Protein AF-A0A7C4V1Q9-F1 (afdb_monomer_lite)

Foldseek 3Di:
DDDDPDDDDDDPPPVVVVVVVVVVVVVVVVVVVVVVVLVVLLVQLQVVVVVCVVQVEEADPPDDPPDPDPPDGQKYKFKFFFQDKDQDPPQQKIWTWGQGPNRAIDIEMEGHDDDPDDGRFTKIFTWGFPCVPDDDDDDPPPDDDGHTYTPGMHTPVSNVSNVVVVVVVVVVVCVVDDDDDDDDDDDDDDDDDDPDPDDDDDVVVQLVVQLVLLCVLPVPDDPVLSSLLSCLLVVLCSNLVHPSLLLSLQLCLQPSQDLQDADPQGQGGRNRHHPVLCVVQVNPDCSPSNSVSNSNSVLLSVQLVVQPVDDPLQSLLRSLLCSVVNNVQCVVVVGRHPDPRSVVRSVSSVVSSVVSVVD

Secondary structure (DSSP, 8-state):
-----S--SS-SSHHHHHHHHHHHHHHHHHHHHHHHHHHHHHHHHHHHHHHHHHTT-EE--SS-----STT--SSEEEEEEEEEEEEETTTTEEEEEEEETTS-EEEEEEESSPP---TT-EEEEEEEEGGGGS-PPPPTT------EEEEEEEEHHHHHHHHHHHHHHHHHHHTTS---------------------S---HHHHHHHHHHHHHHH-TTS-HHHHHHHHHHHHHHHHHHT--HHHHHHHHHHHTTT-TT-B-TT--BTTTTB-HHHHHHTT-S-TTSHHHHHHHHHHHHHHHHHHTTTS-HHHHHHHHHHHHHH-HHHHHHHTSS-S-HHHHHHHHHHHHHHHHHHT-

pLDDT: mean 71.71, std 22.51, range [22.8, 98.75]

Structure (mmCIF, N/CA/C/O backbone):
data_AF-A0A7C4V1Q9-F1
#
_entry.id   AF-A0A7C4V1Q9-F1
#
loop_
_atom_site.group_PDB
_atom_site.id
_atom_site.type_symbol
_atom_site.label_atom_id
_atom_site.label_alt_id
_atom_site.label_comp_id
_atom_site.label_asym_id
_atom_site.label_entity_id
_atom_site.label_seq_id
_atom_site.pdbx_PDB_ins_code
_atom_site.Cartn_x
_atom_site.Cartn_y
_atom_site.Cartn_z
_atom_site.occupancy
_atom_site.B_iso_or_equiv
_atom_site.auth_seq_id
_atom_site.auth_comp_id
_atom_site.auth_asym_id
_atom_site.auth_atom_id
_atom_site.pdbx_PDB_model_num
ATOM 1 N N . MET A 1 1 ? 79.535 -48.078 -38.520 1.00 38.16 1 MET A N 1
ATOM 2 C CA . MET A 1 1 ? 80.470 -47.201 -39.238 1.00 38.16 1 MET A CA 1
ATOM 3 C C . MET A 1 1 ? 79.638 -46.063 -39.825 1.00 38.16 1 MET A C 1
ATOM 5 O O . MET A 1 1 ? 79.129 -46.204 -40.927 1.00 38.16 1 MET A O 1
ATOM 9 N N . GLU A 1 2 ? 79.133 -45.150 -38.991 1.00 35.94 2 GLU A N 1
ATOM 10 C CA . GLU A 1 2 ? 79.867 -44.047 -38.309 1.00 35.94 2 GLU A CA 1
ATOM 11 C C . GLU A 1 2 ? 80.064 -42.862 -39.275 1.00 35.94 2 GLU A C 1
ATOM 13 O O . GLU A 1 2 ? 80.493 -43.084 -40.401 1.00 35.94 2 GLU A O 1
ATOM 18 N N . ASP A 1 3 ? 79.762 -41.599 -38.947 1.00 44.59 3 ASP A N 1
ATOM 19 C CA . ASP A 1 3 ? 79.043 -41.022 -37.787 1.00 44.59 3 ASP A CA 1
ATOM 20 C C . ASP A 1 3 ? 78.265 -39.763 -38.265 1.00 44.59 3 ASP A C 1
ATOM 22 O O . ASP A 1 3 ? 78.658 -39.160 -39.260 1.00 44.59 3 ASP A O 1
ATOM 26 N N . PHE A 1 4 ? 77.118 -39.298 -37.747 1.00 39.47 4 PHE A N 1
ATOM 27 C CA . PHE A 1 4 ? 76.417 -39.355 -36.445 1.00 39.47 4 PHE A CA 1
ATOM 28 C C . PHE A 1 4 ? 76.750 -38.221 -35.440 1.00 39.47 4 PHE A C 1
ATOM 30 O O . PHE A 1 4 ? 75.844 -37.787 -34.727 1.00 39.47 4 PHE A O 1
ATOM 37 N N . TRP A 1 5 ? 77.936 -37.594 -35.489 1.00 40.72 5 TRP A N 1
ATOM 38 C CA . TRP A 1 5 ? 78.249 -36.360 -34.732 1.00 40.72 5 TRP A CA 1
ATOM 39 C C . TRP A 1 5 ? 78.574 -35.171 -35.647 1.00 40.72 5 TRP A C 1
ATOM 41 O O . TRP A 1 5 ? 79.723 -34.962 -36.025 1.00 40.72 5 TRP A O 1
ATOM 51 N N . GLY A 1 6 ? 77.568 -34.350 -35.983 1.00 43.81 6 GLY A N 1
ATOM 52 C CA . GLY A 1 6 ? 77.827 -33.190 -36.848 1.00 43.81 6 GLY A CA 1
ATOM 53 C C . GLY A 1 6 ? 76.670 -32.265 -37.227 1.00 43.81 6 GLY A C 1
ATOM 54 O O . GLY A 1 6 ? 76.754 -31.692 -38.301 1.00 43.81 6 GLY A O 1
ATOM 55 N N . MET A 1 7 ? 75.608 -32.107 -36.417 1.00 33.09 7 MET A N 1
ATOM 56 C CA . MET A 1 7 ? 74.651 -30.975 -36.533 1.00 33.09 7 MET A CA 1
ATOM 57 C C . MET A 1 7 ? 73.701 -30.877 -35.317 1.00 33.09 7 MET A C 1
ATOM 59 O O . MET A 1 7 ? 72.476 -30.927 -35.422 1.00 33.09 7 MET A O 1
ATOM 63 N N . MET A 1 8 ? 74.276 -30.722 -34.121 1.00 40.84 8 MET A N 1
ATOM 64 C CA . MET A 1 8 ? 73.553 -30.185 -32.959 1.00 40.84 8 MET A CA 1
ATOM 65 C C . MET A 1 8 ? 73.876 -28.693 -32.839 1.00 40.84 8 MET A C 1
ATOM 67 O O . MET A 1 8 ? 75.022 -28.311 -33.041 1.00 40.84 8 MET A O 1
ATOM 71 N N . PHE A 1 9 ? 72.868 -27.888 -32.480 1.00 48.84 9 PHE A N 1
ATOM 72 C CA . PHE A 1 9 ? 72.870 -26.411 -32.466 1.00 48.84 9 PHE A CA 1
ATOM 73 C C . PHE A 1 9 ? 72.820 -25.719 -33.841 1.00 48.84 9 PHE A C 1
ATOM 75 O O . PHE A 1 9 ? 73.812 -25.179 -34.297 1.00 48.84 9 PHE A O 1
ATOM 82 N N . GLU A 1 10 ? 71.623 -25.670 -34.448 1.00 47.41 10 GLU A N 1
ATOM 83 C CA . GLU A 1 10 ? 70.948 -24.418 -34.874 1.00 47.41 10 GLU A CA 1
ATOM 84 C C . GLU A 1 10 ? 69.644 -24.714 -35.648 1.00 47.41 10 GLU A C 1
ATOM 86 O O . GLU A 1 10 ? 69.651 -24.809 -36.869 1.00 47.41 10 GLU A O 1
ATOM 91 N N . ASN A 1 11 ? 68.511 -24.879 -34.935 1.00 42.78 11 ASN A N 1
ATOM 92 C CA . ASN A 1 11 ? 67.153 -24.455 -35.368 1.00 42.78 11 ASN A CA 1
ATOM 93 C C . ASN A 1 11 ? 66.024 -24.852 -34.381 1.00 42.78 11 ASN A C 1
ATOM 95 O O . ASN A 1 11 ? 65.015 -25.450 -34.748 1.00 42.78 11 ASN A O 1
ATOM 99 N N . LYS A 1 12 ? 66.139 -24.468 -33.100 1.00 42.00 12 LYS A N 1
ATOM 100 C CA . LYS A 1 12 ? 64.982 -24.456 -32.168 1.00 42.00 12 LYS A CA 1
ATOM 101 C C . LYS A 1 12 ? 64.351 -23.067 -31.977 1.00 42.00 12 LYS A C 1
ATOM 103 O O . LYS A 1 12 ? 63.397 -22.934 -31.219 1.00 42.00 12 LYS A O 1
ATOM 108 N N . ALA A 1 13 ? 64.826 -22.049 -32.699 1.00 44.38 13 ALA A N 1
ATOM 109 C CA . ALA A 1 13 ? 64.314 -20.679 -32.605 1.00 44.38 13 ALA A CA 1
ATOM 110 C C . ALA A 1 13 ? 63.055 -20.421 -33.463 1.00 44.38 13 ALA A C 1
ATOM 112 O O . ALA A 1 13 ? 62.183 -19.651 -33.063 1.00 44.38 13 ALA A O 1
ATOM 113 N N . PHE A 1 14 ? 62.915 -21.072 -34.626 1.00 40.72 14 PHE A N 1
ATOM 114 C CA . PHE A 1 14 ? 61.920 -20.652 -35.626 1.00 40.72 14 PHE A CA 1
ATOM 115 C C . PHE A 1 14 ? 60.476 -21.136 -35.391 1.00 40.72 14 PHE A C 1
ATOM 117 O O . PHE A 1 14 ? 59.537 -20.485 -35.848 1.00 40.72 14 PHE A O 1
ATOM 124 N N . CYS A 1 15 ? 60.257 -22.219 -34.633 1.00 41.22 15 CYS A N 1
ATOM 125 C CA . CYS A 1 15 ? 58.895 -22.675 -34.299 1.00 41.22 15 CYS A CA 1
ATOM 126 C C . CYS A 1 15 ? 58.228 -21.890 -33.155 1.00 41.22 15 CYS A C 1
ATOM 128 O O . CYS A 1 15 ? 57.004 -21.900 -33.054 1.00 41.22 15 CYS A O 1
ATOM 130 N N . PHE A 1 16 ? 58.985 -21.175 -32.315 1.00 37.38 16 PHE A N 1
ATOM 131 C CA . PHE A 1 16 ? 58.410 -20.457 -31.165 1.00 37.38 16 PHE A CA 1
ATOM 132 C C . PHE A 1 16 ? 57.823 -19.080 -31.529 1.00 37.38 16 PHE A C 1
ATOM 134 O O . PHE A 1 16 ? 56.944 -18.567 -30.837 1.00 37.38 16 PHE A O 1
ATOM 141 N N . ILE A 1 17 ? 58.267 -18.480 -32.639 1.00 42.22 17 ILE A N 1
ATOM 142 C CA . ILE A 1 17 ? 57.933 -17.089 -32.993 1.00 42.22 17 ILE A CA 1
ATOM 143 C C . ILE A 1 17 ? 56.532 -16.962 -33.626 1.00 42.22 17 ILE A C 1
ATOM 145 O O . ILE A 1 17 ? 55.830 -15.988 -33.356 1.00 42.22 17 ILE A O 1
ATOM 149 N N . ARG A 1 18 ? 56.059 -17.953 -34.404 1.00 40.47 18 ARG A N 1
ATOM 150 C CA . ARG A 1 18 ? 54.712 -17.892 -35.023 1.00 40.47 18 ARG A CA 1
ATOM 151 C C . ARG A 1 18 ? 53.567 -18.184 -34.045 1.00 40.47 18 ARG A C 1
ATOM 153 O O . ARG A 1 18 ? 52.484 -17.637 -34.231 1.00 40.47 18 ARG A O 1
ATOM 160 N N . ALA A 1 19 ? 53.805 -18.968 -32.989 1.00 43.06 19 ALA A N 1
ATOM 161 C CA . ALA A 1 19 ? 52.810 -19.206 -31.938 1.00 43.06 19 ALA A CA 1
ATOM 162 C C . ALA A 1 19 ? 52.557 -17.946 -31.088 1.00 43.06 19 ALA A C 1
ATOM 164 O O . ALA A 1 19 ? 51.414 -17.620 -30.769 1.00 43.06 19 ALA A O 1
ATOM 165 N N . ASN A 1 20 ? 53.618 -17.192 -30.780 1.00 40.44 20 ASN A N 1
ATOM 166 C CA . ASN A 1 20 ? 53.524 -16.023 -29.905 1.00 40.44 20 ASN A CA 1
ATOM 167 C C . ASN A 1 20 ? 52.812 -14.826 -30.561 1.00 40.44 20 ASN A C 1
ATOM 169 O O . ASN A 1 20 ? 52.194 -14.034 -29.858 1.00 40.44 20 ASN A O 1
ATOM 173 N N . PHE A 1 21 ? 52.845 -14.706 -31.894 1.00 43.28 21 PHE A N 1
ATOM 174 C CA . PHE A 1 21 ? 52.190 -13.604 -32.613 1.00 43.28 21 PHE A CA 1
ATOM 175 C C . PHE A 1 21 ? 50.659 -13.733 -32.655 1.00 43.28 21 PHE A C 1
ATOM 177 O O . PHE A 1 21 ? 49.948 -12.735 -32.566 1.00 43.28 21 PHE A O 1
ATOM 184 N N . TRP A 1 22 ? 50.135 -14.962 -32.734 1.00 45.25 22 TRP A N 1
ATOM 185 C CA . TRP A 1 22 ? 48.695 -15.203 -32.595 1.00 45.25 22 TRP A CA 1
ATOM 186 C C . TRP A 1 22 ? 48.236 -15.018 -31.147 1.00 45.25 22 TRP A C 1
ATOM 188 O O . TRP A 1 22 ? 47.178 -14.438 -30.921 1.00 45.25 22 TRP A O 1
ATOM 198 N N . PHE A 1 23 ? 49.044 -15.429 -30.164 1.00 45.31 23 PHE A N 1
ATOM 199 C CA . PHE A 1 23 ? 48.688 -15.271 -28.752 1.00 45.31 23 PHE A CA 1
ATOM 200 C C . PHE A 1 23 ? 48.672 -13.799 -28.305 1.00 45.31 23 PHE A C 1
ATOM 202 O O . PHE A 1 23 ? 47.743 -13.386 -27.611 1.00 45.31 23 PHE A O 1
ATOM 209 N N . THR A 1 24 ? 49.633 -12.975 -28.742 1.00 46.44 24 THR A N 1
ATOM 210 C CA . THR A 1 24 ? 49.629 -11.532 -28.436 1.00 46.44 24 THR A CA 1
ATOM 211 C C . THR A 1 24 ? 48.538 -10.775 -29.187 1.00 46.44 24 THR A C 1
ATOM 213 O O . THR A 1 24 ? 47.893 -9.924 -28.578 1.00 46.44 24 THR A O 1
ATOM 216 N N . ALA A 1 25 ? 48.255 -11.104 -30.453 1.00 44.34 25 ALA A N 1
ATOM 217 C CA . ALA A 1 25 ? 47.139 -10.507 -31.190 1.00 44.34 25 ALA A CA 1
ATOM 218 C C . ALA A 1 25 ? 45.775 -10.849 -30.559 1.00 44.34 25 ALA A C 1
ATOM 220 O O . ALA A 1 25 ? 44.935 -9.964 -30.398 1.00 44.34 25 ALA A O 1
ATOM 221 N N . PHE A 1 26 ? 45.571 -12.100 -30.129 1.00 45.38 26 PHE A N 1
ATOM 222 C CA . PHE A 1 26 ? 44.336 -12.515 -29.457 1.00 45.38 26 PHE A CA 1
ATOM 223 C C . PHE A 1 26 ? 44.177 -11.832 -28.090 1.00 45.38 26 PHE A C 1
ATOM 225 O O . PHE A 1 26 ? 43.085 -11.372 -27.760 1.00 45.38 26 PHE A O 1
ATOM 232 N N . LEU A 1 27 ? 45.267 -11.671 -27.326 1.00 42.69 27 LEU A N 1
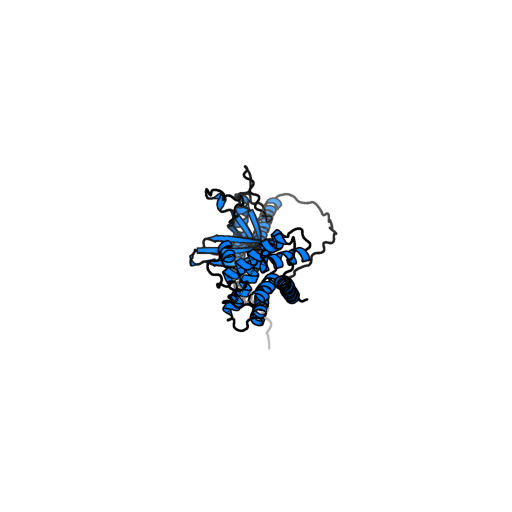ATOM 233 C CA . LEU A 1 27 ? 45.246 -10.927 -26.063 1.00 42.69 27 LEU A CA 1
ATOM 234 C C . LEU A 1 27 ? 44.977 -9.426 -26.272 1.00 42.69 27 LEU A C 1
ATOM 236 O O . LEU A 1 27 ? 44.265 -8.824 -25.472 1.00 42.69 27 LEU A O 1
ATOM 240 N N . LEU A 1 28 ? 45.498 -8.823 -27.349 1.00 38.75 28 LEU A N 1
ATOM 241 C CA . LEU A 1 28 ? 45.257 -7.413 -27.673 1.00 38.75 28 LEU A CA 1
ATOM 242 C C . LEU A 1 28 ? 43.797 -7.164 -28.078 1.00 38.75 28 LEU A C 1
ATOM 244 O O . LEU A 1 28 ? 43.202 -6.188 -27.630 1.00 38.75 28 LEU A O 1
ATOM 248 N N . VAL A 1 29 ? 43.199 -8.064 -28.867 1.00 45.16 29 VAL A N 1
ATOM 249 C CA . VAL A 1 29 ? 41.770 -8.001 -29.216 1.00 45.16 29 VAL A CA 1
ATOM 250 C C . VAL A 1 29 ? 40.902 -8.200 -27.970 1.00 45.16 29 VAL A C 1
ATOM 252 O O . VAL A 1 29 ? 39.977 -7.420 -27.761 1.00 45.16 29 VAL A O 1
ATOM 255 N N . LEU A 1 30 ? 41.246 -9.138 -27.077 1.00 37.53 30 LEU A N 1
ATOM 256 C CA . LEU A 1 30 ? 40.531 -9.318 -25.807 1.00 37.53 30 LEU A CA 1
ATOM 257 C C . LEU A 1 30 ? 40.615 -8.064 -24.913 1.00 37.53 30 LEU A C 1
ATOM 259 O O . LEU A 1 30 ? 39.608 -7.627 -24.354 1.00 37.53 30 LEU A O 1
ATOM 263 N N . LEU A 1 31 ? 41.796 -7.444 -24.808 1.00 37.03 31 LEU A N 1
ATOM 264 C CA . LEU A 1 31 ? 42.010 -6.217 -24.031 1.00 37.03 31 LEU A CA 1
ATOM 265 C C . LEU A 1 31 ? 41.283 -5.001 -24.630 1.00 37.03 31 LEU A C 1
ATOM 267 O O . LEU A 1 31 ? 40.753 -4.184 -23.878 1.00 37.03 31 LEU A O 1
ATOM 271 N N . LEU A 1 32 ? 41.190 -4.898 -25.959 1.00 36.66 32 LEU A N 1
ATOM 272 C CA . LEU A 1 32 ? 40.408 -3.854 -26.630 1.00 36.66 32 LEU A CA 1
ATOM 273 C C . LEU A 1 32 ? 38.891 -4.074 -26.471 1.00 36.66 32 LEU A C 1
ATOM 275 O O . LEU A 1 32 ? 38.158 -3.104 -26.269 1.00 36.66 32 LEU A O 1
ATOM 279 N N . SER A 1 33 ? 38.417 -5.326 -26.456 1.00 35.97 33 SER A N 1
ATOM 280 C CA . SER A 1 33 ? 37.009 -5.655 -26.184 1.00 35.97 33 SER A CA 1
ATOM 281 C C . SER A 1 33 ? 36.584 -5.342 -24.742 1.00 35.97 33 SER A C 1
ATOM 283 O O . SER A 1 33 ? 35.494 -4.812 -24.534 1.00 35.97 33 SER A O 1
ATOM 285 N N . PHE A 1 34 ? 37.441 -5.587 -23.743 1.00 38.78 34 PHE A N 1
ATOM 286 C CA . PHE A 1 34 ? 37.165 -5.180 -22.355 1.00 38.78 34 PHE A CA 1
ATOM 287 C C . PHE A 1 34 ? 37.368 -3.672 -22.112 1.00 38.78 34 PHE A C 1
ATOM 289 O O . PHE A 1 34 ? 36.665 -3.082 -21.287 1.00 38.78 34 PHE A O 1
ATOM 296 N N . GLY A 1 35 ? 38.272 -3.021 -22.853 1.00 32.78 35 GLY A N 1
ATOM 297 C CA . GLY A 1 35 ? 38.510 -1.576 -22.763 1.00 32.78 35 GLY A CA 1
ATOM 298 C C . GLY A 1 35 ? 37.298 -0.722 -23.157 1.00 32.78 35 GLY A C 1
ATOM 299 O O . GLY A 1 35 ? 37.024 0.289 -22.509 1.00 32.78 35 GLY A O 1
ATOM 300 N N . GLY A 1 36 ? 36.528 -1.147 -24.167 1.00 34.56 36 GLY A N 1
ATOM 301 C CA . GLY A 1 36 ? 35.327 -0.430 -24.617 1.00 34.56 36 GLY A CA 1
ATOM 302 C C . GLY A 1 36 ? 34.228 -0.335 -23.551 1.00 34.56 36 GLY A C 1
ATOM 303 O O . GLY A 1 36 ? 33.673 0.741 -23.325 1.00 34.56 36 GLY A O 1
ATOM 304 N N . VAL A 1 37 ? 33.956 -1.437 -22.843 1.00 42.62 37 VAL A N 1
ATOM 305 C CA . VAL A 1 37 ? 32.917 -1.493 -21.795 1.00 42.62 37 VAL A CA 1
ATOM 306 C C . VAL A 1 37 ? 33.349 -0.729 -20.537 1.00 42.62 37 VAL A C 1
ATOM 308 O O . VAL A 1 37 ? 32.553 -0.010 -19.935 1.00 42.62 37 VAL A O 1
ATOM 311 N N . ALA A 1 38 ? 34.628 -0.817 -20.156 1.00 42.22 38 ALA A N 1
ATOM 312 C CA . ALA A 1 38 ? 35.158 -0.060 -19.022 1.00 42.22 38 ALA A CA 1
ATOM 313 C C . ALA A 1 38 ? 35.097 1.465 -19.252 1.00 42.22 38 ALA A C 1
ATOM 315 O O . ALA A 1 38 ? 34.760 2.214 -18.330 1.00 42.22 38 ALA A O 1
ATOM 316 N N . ASN A 1 39 ? 35.355 1.927 -20.483 1.00 51.25 39 ASN A N 1
ATOM 317 C CA . ASN A 1 39 ? 35.225 3.341 -20.847 1.00 51.25 39 ASN A CA 1
ATOM 318 C C . ASN A 1 39 ? 33.767 3.838 -20.821 1.00 51.25 39 ASN A C 1
ATOM 320 O O . ASN A 1 39 ? 33.537 4.968 -20.391 1.00 51.25 39 ASN A O 1
ATOM 324 N N . SER A 1 40 ? 32.782 3.028 -21.233 1.00 54.84 40 SER A N 1
ATOM 325 C CA . SER A 1 40 ? 31.366 3.449 -21.283 1.00 54.84 40 SER A CA 1
ATOM 326 C C . SER A 1 40 ? 30.677 3.512 -19.910 1.00 54.84 40 SER A C 1
ATOM 328 O O . SER A 1 40 ? 29.759 4.307 -19.700 1.00 54.84 40 SER A O 1
ATOM 330 N N . ALA A 1 41 ? 31.133 2.710 -18.946 1.00 55.09 41 ALA A N 1
ATOM 331 C CA . ALA A 1 41 ? 30.695 2.804 -17.554 1.00 55.09 41 ALA A CA 1
ATOM 332 C C . ALA A 1 41 ? 31.298 4.042 -16.861 1.00 55.09 41 ALA A C 1
ATOM 334 O O . ALA A 1 41 ? 30.594 4.816 -16.206 1.00 55.09 41 ALA A O 1
ATOM 335 N N . ALA A 1 42 ? 32.600 4.280 -17.053 1.00 58.44 42 ALA A N 1
ATOM 336 C CA . ALA A 1 42 ? 33.275 5.452 -16.502 1.00 58.44 42 ALA A CA 1
ATOM 337 C C . ALA A 1 42 ? 32.749 6.774 -17.098 1.00 58.44 42 ALA A C 1
ATOM 339 O O . ALA A 1 42 ? 32.655 7.764 -16.370 1.00 58.44 42 ALA A O 1
ATOM 340 N N . SER A 1 43 ? 32.364 6.802 -18.382 1.00 73.31 43 SER A N 1
ATOM 341 C CA . SER A 1 43 ? 31.811 8.004 -19.020 1.00 73.31 43 SER A CA 1
ATOM 342 C C . SER A 1 43 ? 30.439 8.395 -18.462 1.00 73.31 43 SER A C 1
ATOM 344 O O . SER A 1 43 ? 30.251 9.565 -18.132 1.00 73.31 43 SER A O 1
ATOM 346 N N . ARG A 1 44 ? 29.518 7.440 -18.251 1.00 79.56 44 ARG A N 1
ATOM 347 C CA . ARG A 1 44 ? 28.212 7.705 -17.608 1.00 79.56 44 ARG A CA 1
ATOM 348 C C . ARG A 1 44 ? 28.366 8.226 -16.178 1.00 79.56 44 ARG A C 1
ATOM 350 O O . ARG A 1 44 ? 27.729 9.210 -15.807 1.00 79.56 44 ARG A O 1
ATOM 357 N N . GLY A 1 45 ? 29.268 7.632 -15.393 1.00 82.81 45 GLY A N 1
ATOM 358 C CA . GLY A 1 45 ? 29.596 8.125 -14.050 1.00 82.81 45 GLY A CA 1
ATOM 359 C C . GLY A 1 45 ? 30.204 9.534 -14.050 1.00 82.81 45 GLY A C 1
ATOM 360 O O . GLY A 1 45 ? 29.896 10.343 -13.174 1.00 82.81 45 GLY A O 1
ATOM 361 N N . ALA A 1 46 ? 31.037 9.859 -15.044 1.00 85.75 46 ALA A N 1
ATOM 362 C CA . ALA A 1 46 ? 31.637 11.183 -15.190 1.00 85.75 46 ALA A CA 1
ATOM 363 C C . ALA A 1 46 ? 30.617 12.249 -15.634 1.00 85.75 46 ALA A C 1
ATOM 365 O O . ALA A 1 46 ? 30.614 13.346 -15.075 1.00 85.75 46 ALA A O 1
ATOM 366 N N . GLU A 1 47 ? 29.723 11.930 -16.578 1.00 87.38 47 GLU A N 1
ATOM 367 C CA . GLU A 1 47 ? 28.627 12.819 -16.997 1.00 87.38 47 GLU A CA 1
ATOM 368 C C . GLU A 1 47 ? 27.680 13.116 -15.825 1.00 87.38 47 GLU A C 1
ATOM 370 O O . GLU A 1 47 ? 27.331 14.273 -15.578 1.00 87.38 47 GLU A O 1
ATOM 375 N N . TYR A 1 48 ? 27.330 12.087 -15.045 1.00 89.12 48 TYR A N 1
ATOM 376 C CA . TYR A 1 48 ? 26.530 12.226 -13.831 1.00 89.12 48 TYR A CA 1
ATOM 377 C C . TYR A 1 48 ? 27.156 13.225 -12.844 1.00 89.12 48 TYR A C 1
ATOM 379 O O . TYR A 1 48 ? 26.507 14.180 -12.415 1.00 89.12 48 TYR A O 1
ATOM 387 N N . LEU A 1 49 ? 28.446 13.056 -12.530 1.00 87.31 49 LEU A N 1
ATOM 388 C CA . LEU A 1 49 ? 29.180 13.957 -11.634 1.00 87.31 49 LEU A CA 1
ATOM 389 C C . LEU A 1 49 ? 29.291 15.387 -12.190 1.00 87.31 49 LEU A C 1
ATOM 391 O O . LEU A 1 49 ? 29.213 16.348 -11.420 1.00 87.31 49 LEU A O 1
ATOM 395 N N . ALA A 1 50 ? 29.438 15.544 -13.509 1.00 87.88 50 ALA A N 1
ATOM 396 C CA . ALA A 1 50 ? 29.451 16.851 -14.160 1.00 87.88 50 ALA A CA 1
ATOM 397 C C . ALA A 1 50 ? 28.103 17.577 -14.003 1.00 87.88 50 ALA A C 1
ATOM 399 O O . ALA A 1 50 ? 28.090 18.743 -13.603 1.00 87.88 50 ALA A O 1
ATOM 400 N N . LYS A 1 51 ? 26.977 16.879 -14.210 1.00 87.00 51 LYS A N 1
ATOM 401 C CA . LYS A 1 51 ? 25.628 17.426 -13.984 1.00 87.00 51 LYS A CA 1
ATOM 402 C C . LYS A 1 51 ? 25.376 17.762 -12.509 1.00 87.00 51 LYS A C 1
ATOM 404 O O . LYS A 1 51 ? 24.881 18.848 -12.215 1.00 87.00 51 LYS A O 1
ATOM 409 N N . CYS A 1 52 ? 25.797 16.918 -11.564 1.00 83.88 52 CYS A N 1
ATOM 410 C CA . CYS A 1 52 ? 25.704 17.243 -10.132 1.00 83.88 52 CYS A CA 1
ATOM 411 C C . CYS A 1 52 ? 26.458 18.537 -9.777 1.00 83.88 52 CYS A C 1
ATOM 413 O O . CYS A 1 52 ? 25.948 19.358 -9.016 1.00 83.88 52 CYS A O 1
ATOM 415 N N . LYS A 1 53 ? 27.645 18.755 -10.365 1.00 85.38 53 LYS A N 1
ATOM 416 C CA . LYS A 1 53 ? 28.409 20.001 -10.197 1.00 85.38 53 LYS A CA 1
ATOM 417 C C . LYS A 1 53 ? 27.715 21.201 -10.855 1.00 85.38 53 LYS A C 1
ATOM 419 O O . LYS A 1 53 ? 27.681 22.271 -10.256 1.00 85.38 53 LYS A O 1
ATOM 424 N N . GLN A 1 54 ? 27.161 21.030 -12.056 1.00 84.75 54 GLN A N 1
ATOM 425 C CA . GLN A 1 54 ? 26.439 22.074 -12.795 1.00 84.75 54 GLN A CA 1
ATOM 426 C C . GLN A 1 54 ? 25.215 22.598 -12.028 1.00 84.75 54 GLN A C 1
ATOM 428 O O . GLN A 1 54 ? 24.980 23.802 -12.013 1.00 84.75 54 GLN A O 1
ATOM 433 N N . HIS A 1 55 ? 24.460 21.711 -11.374 1.00 79.50 55 HIS A N 1
ATOM 434 C CA . HIS A 1 55 ? 23.231 22.060 -10.650 1.00 79.50 55 HIS A CA 1
ATOM 435 C C . HIS A 1 55 ? 23.436 22.356 -9.150 1.00 79.50 55 HIS A C 1
ATOM 437 O O . HIS A 1 55 ? 22.459 22.566 -8.432 1.00 79.50 55 HIS A O 1
ATOM 443 N N . ASN A 1 56 ? 24.688 22.381 -8.667 1.00 75.81 56 ASN A N 1
ATOM 444 C CA . ASN A 1 56 ? 25.032 22.533 -7.246 1.00 75.81 56 ASN A CA 1
ATOM 445 C C . ASN A 1 56 ? 24.259 21.548 -6.339 1.00 75.81 56 ASN A C 1
ATOM 447 O O . ASN A 1 56 ? 23.655 21.934 -5.338 1.00 75.81 56 ASN A O 1
ATOM 451 N N . ALA A 1 57 ? 24.223 20.277 -6.747 1.00 73.12 57 ALA A N 1
ATOM 452 C CA . ALA A 1 57 ? 23.321 19.284 -6.179 1.00 73.12 57 ALA A CA 1
ATOM 453 C C . ALA A 1 57 ? 23.659 18.916 -4.725 1.00 73.12 57 ALA A C 1
ATOM 455 O O . ALA A 1 57 ? 24.813 18.636 -4.393 1.00 73.12 57 ALA A O 1
ATOM 456 N N . THR A 1 58 ? 22.635 18.837 -3.873 1.00 73.69 58 THR A N 1
ATOM 457 C CA . THR A 1 58 ? 22.741 18.347 -2.487 1.00 73.69 58 THR A CA 1
ATOM 458 C C . THR A 1 58 ? 22.060 16.990 -2.332 1.00 73.69 58 THR A C 1
ATOM 460 O O . THR A 1 58 ? 21.164 16.647 -3.097 1.00 73.69 58 THR A O 1
ATOM 463 N N . VAL A 1 59 ? 22.476 16.183 -1.352 1.00 70.31 59 VAL A N 1
ATOM 464 C CA . VAL A 1 59 ? 21.861 14.865 -1.112 1.00 70.31 59 VAL A CA 1
ATOM 465 C C . VAL A 1 59 ? 20.423 15.039 -0.629 1.00 70.31 59 VAL A C 1
ATOM 467 O O . VAL A 1 59 ? 20.176 15.804 0.300 1.00 70.31 59 VAL A O 1
ATOM 470 N N . PHE A 1 60 ? 19.490 14.314 -1.243 1.00 63.25 60 PHE A N 1
ATOM 471 C CA . PHE A 1 60 ? 18.087 14.303 -0.843 1.00 63.25 60 PHE A CA 1
ATOM 472 C C . PHE A 1 60 ? 17.910 13.478 0.440 1.00 63.25 60 PHE A C 1
ATOM 474 O O . PHE A 1 60 ? 18.154 12.271 0.448 1.00 63.25 60 PHE A O 1
ATOM 481 N N . ASP A 1 61 ? 17.484 14.124 1.524 1.00 53.97 61 ASP A N 1
ATOM 482 C CA . ASP A 1 61 ? 17.353 13.532 2.863 1.00 53.97 61 ASP A CA 1
ATOM 483 C C . ASP A 1 61 ? 15.962 12.934 3.150 1.00 53.97 61 ASP A C 1
ATOM 485 O O . ASP A 1 61 ? 15.717 12.426 4.246 1.00 53.97 61 ASP A O 1
ATOM 489 N N . GLY A 1 62 ? 15.064 12.947 2.159 1.00 48.31 62 GLY A N 1
ATOM 490 C CA . GLY A 1 62 ? 13.669 12.520 2.289 1.00 48.31 62 GLY A CA 1
ATOM 491 C C . GLY A 1 62 ? 12.682 13.656 2.561 1.00 48.31 62 GLY A C 1
ATOM 492 O O . GLY A 1 62 ? 11.485 13.384 2.662 1.00 48.31 62 GLY A O 1
ATOM 493 N N . GLN A 1 63 ? 13.135 14.909 2.655 1.00 45.31 63 GLN A N 1
ATOM 494 C CA . GLN A 1 63 ? 12.288 16.099 2.707 1.00 45.31 63 GLN A CA 1
ATOM 495 C C . GLN A 1 63 ? 12.686 17.080 1.597 1.00 45.31 63 GLN A C 1
ATOM 497 O O . GLN A 1 63 ? 13.838 17.488 1.471 1.00 45.31 63 GLN A O 1
ATOM 502 N N . ALA A 1 64 ? 11.714 17.522 0.799 1.00 43.16 64 ALA A N 1
ATOM 503 C CA . ALA A 1 64 ? 11.926 18.658 -0.089 1.00 43.16 64 ALA A CA 1
ATO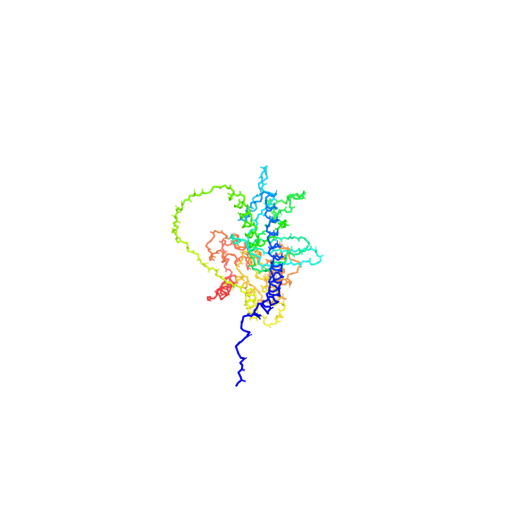M 504 C C . ALA A 1 64 ? 11.911 19.949 0.748 1.00 43.16 64 ALA A C 1
ATOM 506 O O . ALA A 1 64 ? 10.849 20.511 1.014 1.00 43.16 64 ALA A O 1
ATOM 507 N N . GLN A 1 65 ? 13.082 20.428 1.184 1.00 39.94 65 GLN A N 1
ATOM 508 C CA . GLN A 1 65 ? 13.191 21.774 1.752 1.00 39.94 65 GLN A CA 1
ATOM 509 C C . GLN A 1 65 ? 13.013 22.823 0.645 1.00 39.94 65 GLN A C 1
ATOM 511 O O . GLN A 1 65 ? 13.979 23.268 0.024 1.00 39.94 65 GLN A O 1
ATOM 516 N N . VAL A 1 66 ? 11.762 23.231 0.414 1.00 39.78 66 VAL A N 1
ATOM 517 C CA . VAL A 1 66 ? 11.415 24.375 -0.443 1.00 39.78 66 VAL A CA 1
ATOM 518 C C . VAL A 1 66 ? 11.751 25.673 0.296 1.00 39.78 66 VAL A C 1
ATOM 520 O O . VAL A 1 66 ? 10.896 26.355 0.857 1.00 39.78 66 VAL A O 1
ATOM 523 N N . SER A 1 67 ? 13.037 26.006 0.298 1.00 34.94 67 SER A N 1
ATOM 524 C CA . SER A 1 67 ? 13.558 27.296 0.742 1.00 34.94 67 SER A CA 1
ATOM 525 C C . SER A 1 67 ? 13.779 28.166 -0.493 1.00 34.94 67 SER A C 1
ATOM 527 O O . SER A 1 67 ? 14.745 27.965 -1.220 1.00 34.94 67 SER A O 1
ATOM 529 N N . LEU A 1 68 ? 12.889 29.123 -0.766 1.00 35.62 68 LEU A N 1
ATOM 530 C CA . LEU A 1 68 ? 13.037 30.043 -1.901 1.00 35.62 68 LEU A CA 1
ATOM 531 C C . LEU A 1 68 ? 14.031 31.164 -1.547 1.00 35.62 68 LEU A C 1
ATOM 533 O O . LEU A 1 68 ? 13.667 32.151 -0.911 1.00 35.62 68 LEU A O 1
ATOM 537 N N . GLY A 1 69 ? 15.296 31.017 -1.953 1.00 33.28 69 GLY A N 1
ATOM 538 C CA . GLY A 1 69 ? 16.357 31.993 -1.680 1.00 33.28 69 GLY A CA 1
ATOM 539 C C . GLY A 1 69 ? 17.526 31.912 -2.666 1.00 33.28 69 GLY A C 1
ATOM 540 O O . GLY A 1 69 ? 17.717 30.913 -3.353 1.00 33.28 69 GLY A O 1
ATOM 541 N N . ARG A 1 70 ? 18.349 32.966 -2.762 1.00 30.94 70 ARG A N 1
ATOM 542 C CA . ARG A 1 70 ? 19.555 32.921 -3.611 1.00 30.94 70 ARG A CA 1
ATOM 543 C C . ARG A 1 70 ? 20.547 31.884 -3.074 1.00 30.94 70 ARG A C 1
ATOM 545 O O . ARG A 1 70 ? 20.951 31.966 -1.920 1.00 30.94 70 ARG A O 1
ATOM 552 N N . GLY A 1 71 ? 20.985 30.972 -3.942 1.00 44.06 71 GLY A N 1
ATOM 553 C CA . GLY A 1 71 ? 21.976 29.938 -3.621 1.00 44.06 71 GLY A CA 1
ATOM 554 C C . GLY A 1 71 ? 21.393 28.586 -3.196 1.00 44.06 71 GLY A C 1
ATOM 555 O O . GLY A 1 71 ? 22.161 27.684 -2.871 1.00 44.06 71 GLY A O 1
ATOM 556 N N . THR A 1 72 ? 20.069 28.415 -3.211 1.00 49.94 72 THR A N 1
ATOM 557 C CA . THR A 1 72 ? 19.437 27.118 -2.930 1.00 49.94 72 THR A CA 1
ATOM 558 C C . THR A 1 72 ? 19.661 26.118 -4.072 1.00 49.94 72 THR A C 1
ATOM 560 O O . THR A 1 72 ? 19.676 26.526 -5.237 1.00 49.94 72 THR A O 1
ATOM 563 N N . PRO A 1 73 ? 19.839 24.816 -3.773 1.00 53.69 73 PRO A N 1
ATOM 564 C CA . PRO A 1 73 ? 20.039 23.789 -4.794 1.00 53.69 73 PRO A CA 1
ATOM 565 C C . PRO A 1 73 ? 18.827 23.707 -5.732 1.00 53.69 73 PRO A C 1
ATOM 567 O O . PRO A 1 73 ? 17.686 23.688 -5.276 1.00 53.69 73 PRO A O 1
ATOM 570 N N . THR A 1 74 ? 19.078 23.657 -7.043 1.00 61.03 74 THR A N 1
ATOM 571 C CA . THR A 1 74 ? 18.028 23.515 -8.074 1.00 61.03 74 THR A CA 1
ATOM 572 C C . THR A 1 74 ? 17.771 22.060 -8.461 1.00 61.03 74 THR A C 1
ATOM 574 O O . THR A 1 74 ? 16.809 21.766 -9.167 1.00 61.03 74 THR A O 1
ATOM 577 N N . ALA A 1 75 ? 18.619 21.146 -7.990 1.00 76.31 75 ALA A N 1
ATOM 578 C CA . ALA A 1 75 ? 18.456 19.709 -8.116 1.00 76.31 75 ALA A CA 1
ATOM 579 C C . ALA A 1 75 ? 19.023 19.004 -6.876 1.00 76.31 75 ALA A C 1
ATOM 581 O O . ALA A 1 75 ? 19.925 19.517 -6.208 1.00 76.31 75 ALA A O 1
ATOM 582 N N . TRP A 1 76 ? 18.527 17.802 -6.603 1.00 80.12 76 TRP A N 1
ATOM 583 C CA . TRP A 1 76 ? 18.925 16.977 -5.468 1.00 80.12 76 TRP A CA 1
ATOM 584 C C . TRP A 1 76 ? 19.427 15.611 -5.932 1.00 80.12 76 TRP A C 1
ATOM 586 O O . TRP A 1 76 ? 18.937 15.039 -6.901 1.00 80.12 76 TRP A O 1
ATOM 596 N N . GLU A 1 77 ? 20.404 15.061 -5.224 1.00 86.00 77 GLU A N 1
ATOM 597 C CA . GLU A 1 77 ? 20.926 13.719 -5.438 1.00 86.00 77 GLU A CA 1
ATOM 598 C C . GLU A 1 77 ? 20.155 12.717 -4.567 1.00 86.00 77 GLU A C 1
ATOM 600 O O . GLU A 1 77 ? 20.398 12.589 -3.365 1.00 86.00 77 GLU A O 1
ATOM 605 N N . ALA A 1 78 ? 19.246 11.971 -5.188 1.00 85.62 78 ALA A N 1
ATOM 606 C CA . ALA A 1 78 ? 18.597 10.816 -4.591 1.00 85.62 78 ALA A CA 1
ATOM 607 C C . ALA A 1 78 ? 19.518 9.588 -4.692 1.00 85.62 78 ALA A C 1
ATOM 609 O O . ALA A 1 78 ? 19.904 9.182 -5.790 1.00 85.62 78 ALA A O 1
ATOM 610 N N . ARG A 1 79 ? 19.867 8.982 -3.552 1.00 89.00 79 ARG A N 1
ATOM 611 C CA . ARG A 1 79 ? 20.712 7.776 -3.471 1.00 89.00 79 ARG A CA 1
ATOM 612 C C . ARG A 1 79 ? 19.915 6.617 -2.899 1.00 89.00 79 ARG A C 1
ATOM 614 O O . ARG A 1 79 ? 19.270 6.781 -1.863 1.00 89.00 79 ARG A O 1
ATOM 621 N N . GLY A 1 80 ? 19.956 5.465 -3.559 1.00 83.38 80 GLY A N 1
ATOM 622 C CA . GLY A 1 80 ? 19.168 4.317 -3.131 1.00 83.38 80 GLY A CA 1
ATOM 623 C C . GLY A 1 80 ? 19.307 3.088 -4.018 1.00 83.38 80 GLY A C 1
ATOM 624 O O . GLY A 1 80 ? 20.152 3.024 -4.908 1.00 83.38 80 GLY A O 1
ATOM 625 N N . THR A 1 81 ? 18.450 2.103 -3.782 1.00 86.50 81 THR A N 1
ATOM 626 C CA . THR A 1 81 ? 18.327 0.891 -4.598 1.00 86.50 81 THR A CA 1
ATOM 627 C C . THR A 1 81 ? 17.160 1.044 -5.569 1.00 86.50 81 THR A C 1
ATOM 629 O O . THR A 1 81 ? 16.077 1.475 -5.173 1.00 86.50 81 THR A O 1
ATOM 632 N N . LEU A 1 82 ? 17.360 0.689 -6.839 1.00 77.31 82 LEU A N 1
ATOM 633 C CA . LEU A 1 82 ? 16.290 0.621 -7.831 1.00 77.31 82 LEU A CA 1
ATOM 634 C C . LEU A 1 82 ? 15.397 -0.595 -7.539 1.00 77.31 82 LEU A C 1
ATOM 636 O O . LEU A 1 82 ? 15.772 -1.722 -7.846 1.00 77.31 82 LEU A O 1
ATOM 640 N N . ASN A 1 83 ? 14.222 -0.380 -6.952 1.00 69.81 83 ASN A N 1
ATOM 641 C CA . ASN A 1 83 ? 13.259 -1.429 -6.599 1.00 69.81 83 ASN A CA 1
ATOM 642 C C . ASN A 1 83 ? 12.352 -1.842 -7.767 1.00 69.81 83 ASN A C 1
ATOM 644 O O . ASN A 1 83 ? 11.756 -2.917 -7.732 1.00 69.81 83 ASN A O 1
ATOM 648 N N . GLY A 1 84 ? 12.213 -0.999 -8.788 1.00 57.22 84 GLY A N 1
ATOM 649 C CA . GLY A 1 84 ? 11.358 -1.293 -9.929 1.00 57.22 84 GLY A CA 1
ATOM 650 C C . GLY A 1 84 ? 11.435 -0.235 -11.018 1.00 57.22 84 GLY A C 1
ATOM 651 O O . GLY A 1 84 ? 11.830 0.905 -10.778 1.00 57.22 84 GLY A O 1
ATOM 652 N N . VAL A 1 85 ? 11.027 -0.636 -12.215 1.00 64.75 85 VAL A N 1
ATOM 653 C CA . VAL A 1 85 ? 10.930 0.215 -13.398 1.00 64.75 85 VAL A CA 1
ATOM 654 C C . VAL A 1 85 ? 9.564 -0.029 -14.026 1.00 64.75 85 VAL A C 1
ATOM 656 O O . VAL A 1 85 ? 9.200 -1.174 -14.285 1.00 64.75 85 VAL A O 1
ATOM 659 N N . ALA A 1 86 ? 8.814 1.040 -14.275 1.00 53.09 86 ALA A N 1
ATOM 660 C CA . ALA A 1 86 ? 7.617 1.008 -15.109 1.00 53.09 86 ALA A CA 1
ATOM 661 C C . ALA A 1 86 ? 7.888 1.802 -16.390 1.00 53.09 86 ALA A C 1
ATOM 663 O O . ALA A 1 86 ? 8.452 2.891 -16.319 1.00 53.09 86 ALA A O 1
ATOM 664 N N . VAL A 1 87 ? 7.479 1.285 -17.549 1.00 60.72 87 VAL A N 1
ATOM 665 C CA . VAL A 1 87 ? 7.629 1.964 -18.845 1.00 60.72 87 VAL A CA 1
ATOM 666 C C . VAL A 1 87 ? 6.255 2.105 -19.487 1.00 60.72 87 VAL A C 1
ATOM 668 O O . VAL A 1 87 ? 5.539 1.120 -19.645 1.00 60.72 87 VAL A O 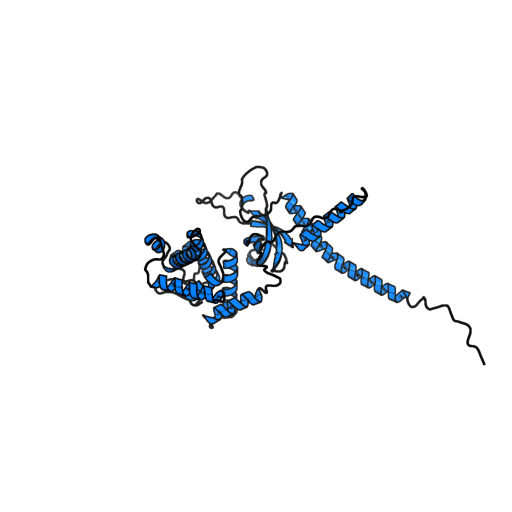1
ATOM 671 N N . SER A 1 88 ? 5.892 3.329 -19.865 1.00 54.81 88 SER A N 1
ATOM 672 C CA . SER A 1 88 ? 4.702 3.624 -20.658 1.00 54.81 88 SER A CA 1
ATOM 673 C C . SER A 1 88 ? 5.126 3.927 -22.088 1.00 54.81 88 SER A C 1
ATOM 675 O O . SER A 1 88 ? 5.529 5.045 -22.412 1.00 54.81 88 SER A O 1
ATOM 677 N N . THR A 1 89 ? 5.025 2.925 -22.959 1.00 58.38 89 THR A N 1
ATOM 678 C CA . THR A 1 89 ? 5.300 3.071 -24.397 1.00 58.38 89 THR A CA 1
ATOM 679 C C . THR A 1 89 ? 4.343 4.055 -25.067 1.00 58.38 89 THR A C 1
ATOM 681 O O . THR A 1 89 ? 4.765 4.803 -25.941 1.00 58.38 89 THR A O 1
ATOM 684 N N . LEU A 1 90 ? 3.084 4.119 -24.613 1.00 45.94 90 LEU A N 1
ATOM 685 C CA . LEU A 1 90 ? 2.073 5.054 -25.116 1.00 45.94 90 LEU A CA 1
ATOM 686 C C . LEU A 1 90 ? 2.402 6.520 -24.781 1.00 45.94 90 LEU A C 1
ATOM 688 O O . LEU A 1 90 ? 2.146 7.403 -25.592 1.00 45.94 90 LEU A O 1
ATOM 692 N N . ALA A 1 91 ? 2.958 6.782 -23.594 1.00 52.34 91 ALA A N 1
ATOM 693 C CA . ALA A 1 91 ? 3.312 8.135 -23.154 1.00 52.34 91 ALA A CA 1
ATOM 694 C C . ALA A 1 91 ? 4.778 8.513 -23.435 1.00 52.34 91 ALA A C 1
ATOM 696 O O . ALA A 1 91 ? 5.164 9.656 -23.200 1.00 52.34 91 ALA A O 1
ATOM 697 N N . GLY A 1 92 ? 5.611 7.567 -23.885 1.00 70.25 92 GLY A N 1
ATOM 698 C CA . GLY A 1 92 ? 7.053 7.767 -24.040 1.00 70.25 92 GLY A CA 1
ATOM 699 C C . GLY A 1 92 ? 7.770 8.068 -22.717 1.00 70.25 92 GLY A C 1
ATOM 700 O O . GLY A 1 92 ? 8.736 8.833 -22.708 1.00 70.25 92 GLY A O 1
ATOM 701 N N . THR A 1 93 ? 7.284 7.523 -21.597 1.00 74.44 93 THR A N 1
ATOM 702 C CA . THR A 1 93 ? 7.814 7.791 -20.248 1.00 74.44 93 THR A CA 1
ATOM 703 C C . THR A 1 93 ? 8.250 6.528 -19.521 1.00 74.44 93 THR A C 1
ATOM 705 O O . THR A 1 93 ? 7.785 5.421 -19.798 1.00 74.44 93 THR A O 1
ATOM 708 N N . TYR A 1 94 ? 9.132 6.706 -18.541 1.00 74.00 94 TYR A N 1
ATOM 709 C CA . TYR A 1 94 ? 9.525 5.672 -17.593 1.00 74.00 94 TYR A CA 1
ATOM 710 C C . TYR A 1 94 ? 9.479 6.216 -16.164 1.00 74.00 94 TYR A C 1
ATOM 712 O O . TYR A 1 94 ? 9.735 7.395 -15.926 1.00 74.00 94 TYR A O 1
ATOM 720 N N . THR A 1 95 ? 9.187 5.347 -15.201 1.00 75.19 95 THR A N 1
ATOM 721 C CA . THR A 1 95 ? 9.210 5.656 -13.770 1.00 75.19 95 THR A CA 1
ATOM 722 C C . THR A 1 95 ? 10.173 4.710 -13.072 1.00 75.19 95 THR A C 1
ATOM 724 O O . THR A 1 95 ? 9.978 3.494 -13.096 1.00 75.19 95 THR A O 1
ATOM 727 N N . LEU A 1 96 ? 11.191 5.276 -12.429 1.00 78.19 96 LEU A N 1
ATOM 728 C CA . LEU A 1 96 ? 12.098 4.571 -11.532 1.00 78.19 96 LEU A CA 1
ATOM 729 C C . LEU A 1 96 ? 11.508 4.591 -10.119 1.00 78.19 96 LEU A C 1
ATOM 731 O O . LEU A 1 96 ? 11.172 5.656 -9.599 1.00 78.19 96 LEU A O 1
ATOM 735 N N . LEU A 1 97 ? 11.399 3.423 -9.493 1.00 73.62 97 LEU A N 1
ATOM 736 C CA . LEU A 1 97 ? 10.999 3.270 -8.097 1.00 73.62 97 LEU A CA 1
ATOM 737 C C . LEU A 1 97 ? 12.262 3.037 -7.266 1.00 73.62 97 LEU A C 1
ATOM 739 O O . LEU A 1 97 ? 12.897 1.992 -7.397 1.00 73.62 97 LEU A O 1
ATOM 743 N N . LEU A 1 98 ? 12.642 4.003 -6.433 1.00 78.44 98 LEU A N 1
ATOM 744 C CA . LEU A 1 98 ? 13.830 3.943 -5.588 1.00 78.44 98 LEU A CA 1
ATOM 745 C C . LEU A 1 98 ? 13.463 3.723 -4.122 1.00 78.44 98 LEU A C 1
ATOM 747 O O . LEU A 1 98 ? 12.589 4.401 -3.584 1.00 78.44 98 LEU A O 1
ATOM 751 N N . GLN A 1 99 ? 14.218 2.852 -3.459 1.00 82.50 99 GLN A N 1
ATOM 752 C CA . GLN A 1 99 ? 14.336 2.813 -2.005 1.00 82.50 99 GLN A CA 1
ATOM 753 C C . GLN A 1 99 ? 15.569 3.616 -1.602 1.00 82.50 99 GLN A C 1
ATOM 755 O O . GLN A 1 99 ? 16.692 3.174 -1.837 1.00 82.50 99 GLN A O 1
ATOM 760 N N . LEU A 1 100 ? 15.370 4.797 -1.026 1.00 78.62 100 LEU A N 1
ATOM 761 C CA . LEU A 1 100 ? 16.451 5.678 -0.598 1.00 78.62 100 LEU A CA 1
ATOM 762 C C . LEU A 1 100 ? 17.207 5.117 0.615 1.00 78.62 100 LEU A C 1
ATOM 764 O O . LEU A 1 100 ? 16.658 4.355 1.414 1.00 78.62 100 LEU A O 1
ATOM 768 N N . ASP A 1 101 ? 18.459 5.548 0.778 1.00 73.94 101 ASP A N 1
ATOM 769 C CA . ASP A 1 101 ? 19.361 5.105 1.857 1.00 73.94 101 ASP A CA 1
ATOM 770 C C . ASP A 1 101 ? 18.846 5.406 3.279 1.00 73.94 101 ASP A C 1
ATOM 772 O O . ASP A 1 101 ? 19.228 4.736 4.235 1.00 73.94 101 ASP A O 1
ATOM 776 N N . ASN A 1 102 ? 17.954 6.390 3.423 1.00 65.38 102 ASN A N 1
ATOM 777 C CA . ASN A 1 102 ? 17.271 6.742 4.673 1.00 65.38 102 ASN A CA 1
ATOM 778 C C . ASN A 1 102 ? 16.014 5.885 4.961 1.00 65.38 102 ASN A C 1
ATOM 780 O O . ASN A 1 102 ? 15.332 6.124 5.955 1.00 65.38 102 ASN A O 1
ATOM 784 N N . GLY A 1 103 ? 15.669 4.927 4.092 1.00 59.31 103 GLY A N 1
ATOM 785 C CA . GLY A 1 103 ? 14.461 4.103 4.208 1.00 59.31 103 GLY A CA 1
ATOM 786 C C . GLY A 1 103 ? 13.183 4.720 3.621 1.00 59.31 103 GLY A C 1
ATOM 787 O O . GLY A 1 103 ? 12.134 4.078 3.664 1.00 59.31 103 GLY A O 1
ATOM 788 N N . ALA A 1 104 ? 13.239 5.917 3.030 1.00 61.25 104 ALA A N 1
ATOM 789 C CA . ALA A 1 104 ? 12.113 6.499 2.298 1.00 61.25 104 ALA A CA 1
ATOM 790 C C . ALA A 1 104 ? 12.014 5.945 0.865 1.00 61.25 104 ALA A C 1
ATOM 792 O O . ALA A 1 104 ? 13.012 5.537 0.271 1.00 61.25 104 ALA A O 1
ATOM 793 N N . SER A 1 105 ? 10.815 5.968 0.287 1.00 66.75 105 SER A N 1
ATOM 794 C CA . SER A 1 105 ? 10.577 5.573 -1.107 1.00 66.75 105 SER A CA 1
ATOM 795 C C . SER A 1 105 ? 10.430 6.803 -1.996 1.00 66.75 105 SER A C 1
ATOM 797 O O . SER A 1 105 ? 9.740 7.753 -1.632 1.00 66.75 105 SER A O 1
ATOM 799 N N . LEU A 1 106 ? 11.041 6.780 -3.180 1.00 76.12 106 LEU A N 1
ATOM 800 C CA . LEU A 1 106 ? 10.996 7.869 -4.154 1.00 76.12 106 LEU A CA 1
ATOM 801 C C . LEU A 1 106 ? 10.607 7.326 -5.532 1.00 76.12 106 LEU A C 1
ATOM 803 O O . LEU A 1 106 ? 11.221 6.390 -6.032 1.00 76.12 106 LEU A O 1
ATOM 807 N N . SER A 1 107 ? 9.591 7.916 -6.158 1.00 75.00 107 SER A N 1
ATOM 808 C CA . SER A 1 107 ? 9.215 7.618 -7.547 1.00 75.00 107 SER A CA 1
ATOM 809 C C . SER A 1 107 ? 9.676 8.764 -8.438 1.00 75.00 107 SER A C 1
ATOM 811 O O . SER A 1 107 ? 9.277 9.898 -8.199 1.00 75.00 107 SER A O 1
ATOM 813 N N . VAL A 1 108 ? 10.508 8.480 -9.439 1.00 80.38 108 VAL A N 1
ATOM 814 C CA . VAL A 1 108 ? 11.079 9.488 -10.346 1.00 80.38 108 VAL A CA 1
ATOM 815 C C . VAL A 1 108 ? 10.640 9.180 -11.771 1.00 80.38 108 VAL A C 1
ATOM 817 O O . VAL A 1 108 ? 10.936 8.095 -12.272 1.00 80.38 108 VAL A O 1
ATOM 820 N N . THR A 1 109 ? 9.950 10.112 -12.432 1.00 81.25 109 THR A N 1
ATOM 821 C CA . THR A 1 109 ? 9.384 9.887 -13.776 1.00 81.25 109 THR A CA 1
ATOM 822 C C . THR A 1 109 ? 10.108 10.728 -14.821 1.00 81.25 109 THR A C 1
ATOM 824 O O . THR A 1 109 ? 10.068 11.958 -14.773 1.00 81.25 109 THR A O 1
ATOM 827 N N . GLY A 1 110 ? 10.753 10.058 -15.777 1.00 81.38 110 GLY A N 1
ATOM 828 C CA . GLY A 1 110 ? 11.415 10.662 -16.932 1.00 81.38 110 GLY A CA 1
ATOM 829 C C . GLY A 1 110 ? 10.696 10.376 -18.251 1.00 81.38 110 GLY A C 1
ATOM 830 O O . GLY A 1 110 ? 9.771 9.564 -18.323 1.00 81.38 110 GLY A O 1
ATOM 831 N N . SER A 1 111 ? 11.141 11.052 -19.306 1.00 81.44 111 SER A N 1
ATOM 832 C CA . SER A 1 111 ? 10.706 10.852 -20.692 1.00 81.44 111 SER A CA 1
ATOM 833 C C . SER A 1 111 ? 11.835 10.270 -21.547 1.00 81.44 111 SER A C 1
ATOM 835 O O . SER A 1 111 ? 13.015 10.406 -21.221 1.00 81.44 111 SER A O 1
ATOM 837 N N . GLY A 1 112 ? 11.472 9.623 -22.655 1.00 78.25 112 GLY A N 1
ATOM 838 C CA . GLY A 1 112 ? 12.412 9.003 -23.587 1.00 78.25 112 GLY A CA 1
ATOM 839 C C . GLY A 1 112 ? 12.811 7.580 -23.195 1.00 78.25 112 GLY A C 1
ATOM 840 O O . GLY A 1 112 ? 12.054 6.853 -22.550 1.00 78.25 112 GLY A O 1
ATOM 841 N N . GLN A 1 113 ? 14.000 7.159 -23.632 1.00 76.75 113 GLN A N 1
ATOM 842 C CA . GLN A 1 113 ? 14.494 5.803 -23.401 1.00 76.75 113 GLN A CA 1
ATOM 843 C C . GLN A 1 113 ? 14.762 5.566 -21.909 1.00 76.75 113 GLN A C 1
ATOM 845 O O . GLN A 1 113 ? 15.512 6.307 -21.272 1.00 76.75 113 GLN A O 1
ATOM 850 N N . CYS A 1 114 ? 14.167 4.506 -21.360 1.00 72.00 114 CYS A N 1
ATOM 851 C CA . CYS A 1 114 ? 14.442 4.081 -19.994 1.00 72.00 114 CYS A CA 1
ATOM 852 C C . CYS A 1 114 ? 15.919 3.668 -19.848 1.00 72.00 114 CYS A C 1
ATOM 854 O O . CYS A 1 114 ? 16.411 2.922 -20.700 1.00 72.00 114 CYS A O 1
ATOM 856 N N . PRO A 1 115 ? 16.622 4.085 -18.776 1.00 76.00 115 PRO A N 1
ATOM 857 C CA . PRO A 1 115 ? 17.944 3.563 -18.457 1.00 76.00 115 PRO A CA 1
ATOM 858 C C . PRO A 1 115 ? 17.914 2.037 -18.319 1.00 76.00 115 PRO A C 1
ATOM 860 O O . PRO A 1 115 ? 17.121 1.501 -17.543 1.00 76.00 115 PRO A O 1
ATOM 863 N N . ASP A 1 116 ? 18.794 1.349 -19.047 1.00 78.31 116 ASP A N 1
ATOM 864 C CA . ASP A 1 116 ? 19.006 -0.093 -18.905 1.00 78.31 116 ASP A CA 1
ATOM 865 C C . ASP A 1 116 ? 19.855 -0.358 -17.653 1.00 78.31 116 ASP A C 1
ATOM 867 O O . ASP A 1 116 ? 21.089 -0.328 -17.679 1.00 78.31 116 ASP A O 1
ATOM 871 N N . ILE A 1 117 ? 19.168 -0.484 -16.515 1.00 76.19 117 ILE A N 1
ATOM 872 C CA . ILE A 1 117 ? 19.762 -0.729 -15.202 1.00 76.19 117 ILE A CA 1
ATOM 873 C C . ILE A 1 117 ? 18.965 -1.843 -14.509 1.00 76.19 117 ILE A C 1
ATOM 875 O O . ILE A 1 117 ? 17.757 -1.685 -14.309 1.00 76.19 117 ILE A O 1
ATOM 879 N N . PRO A 1 118 ? 19.609 -2.945 -14.078 1.00 72.62 118 PRO A N 1
ATOM 880 C CA . PRO A 1 118 ? 18.920 -4.020 -13.375 1.00 72.62 118 PRO A CA 1
ATOM 881 C C . PRO A 1 118 ? 18.274 -3.553 -12.065 1.00 72.62 118 PRO A C 1
ATOM 883 O O . PRO A 1 118 ? 18.890 -2.847 -11.260 1.00 72.62 118 PRO A O 1
ATOM 886 N N . VAL A 1 119 ? 17.053 -4.018 -11.803 1.00 68.56 119 VAL A N 1
ATOM 887 C CA . VAL A 1 119 ? 16.405 -3.899 -10.487 1.00 68.56 119 VAL A CA 1
ATOM 888 C C . VAL A 1 119 ? 17.274 -4.583 -9.420 1.00 68.56 119 VAL A C 1
ATOM 890 O O . VAL A 1 119 ? 17.914 -5.599 -9.678 1.00 68.56 119 VAL A O 1
ATOM 893 N N . GLY A 1 120 ? 17.340 -3.995 -8.226 1.00 64.69 120 GLY A N 1
ATOM 894 C CA . GLY A 1 120 ? 18.273 -4.359 -7.155 1.00 64.69 120 GLY A CA 1
ATOM 895 C C . GLY A 1 120 ? 19.623 -3.631 -7.221 1.00 64.69 120 GLY A C 1
ATOM 896 O O . GLY A 1 120 ? 20.384 -3.670 -6.254 1.00 64.69 120 GLY A O 1
ATOM 897 N N . THR A 1 121 ? 19.925 -2.918 -8.312 1.00 79.38 121 THR A N 1
ATOM 898 C CA . THR A 1 121 ? 21.154 -2.115 -8.421 1.00 79.38 121 THR A CA 1
ATOM 899 C C . THR A 1 121 ? 21.066 -0.861 -7.552 1.00 79.38 121 THR A C 1
ATOM 901 O O . THR A 1 121 ? 20.055 -0.154 -7.560 1.00 79.38 121 THR A O 1
ATOM 904 N N . ARG A 1 122 ? 22.148 -0.539 -6.831 1.00 88.12 122 ARG A N 1
ATOM 905 C CA . ARG A 1 122 ? 22.294 0.774 -6.188 1.00 88.12 122 ARG A CA 1
ATOM 906 C C . ARG A 1 122 ? 22.543 1.844 -7.243 1.00 88.12 122 ARG A C 1
ATOM 908 O O . ARG A 1 122 ? 23.506 1.748 -8.006 1.00 88.12 122 ARG A O 1
ATOM 915 N N . ILE A 1 123 ? 21.693 2.861 -7.261 1.00 90.44 123 ILE A N 1
ATOM 916 C CA . ILE A 1 123 ? 21.741 3.972 -8.204 1.00 90.44 123 ILE A CA 1
ATOM 917 C C . ILE A 1 123 ? 21.751 5.317 -7.486 1.00 90.44 123 ILE A C 1
ATOM 919 O O . ILE A 1 123 ? 21.322 5.464 -6.338 1.00 90.44 123 ILE A O 1
ATOM 923 N N . ARG A 1 124 ? 22.225 6.313 -8.222 1.00 92.69 124 ARG A N 1
ATOM 924 C CA . ARG A 1 124 ? 22.157 7.724 -7.885 1.00 92.69 124 ARG A CA 1
ATOM 925 C C . ARG A 1 124 ? 21.384 8.421 -8.994 1.00 92.69 124 ARG A C 1
ATOM 927 O O . ARG A 1 124 ? 21.658 8.207 -10.177 1.00 92.69 124 ARG A O 1
ATOM 934 N N . VAL A 1 125 ? 20.391 9.210 -8.609 1.00 91.12 125 VAL A N 1
ATOM 935 C CA . VAL A 1 125 ? 19.541 9.964 -9.529 1.00 91.12 125 VAL A CA 1
ATOM 936 C C . VAL A 1 125 ? 19.613 11.427 -9.143 1.00 91.12 125 VAL A C 1
ATOM 938 O O . VAL A 1 125 ? 19.286 11.798 -8.017 1.00 91.12 125 VAL A O 1
ATOM 941 N N . LEU A 1 126 ? 20.019 12.261 -10.093 1.00 90.19 126 LEU A N 1
ATOM 942 C CA . LEU A 1 126 ? 19.918 13.703 -9.963 1.00 90.19 126 LEU A CA 1
ATOM 943 C C . LEU A 1 126 ? 18.491 14.091 -10.351 1.00 90.19 126 LEU A C 1
ATOM 945 O O . LEU A 1 126 ? 18.115 13.937 -11.514 1.00 90.19 126 LEU A O 1
ATOM 949 N N . VAL A 1 127 ? 17.698 14.548 -9.386 1.00 85.81 127 VAL A N 1
ATOM 950 C CA . VAL A 1 127 ? 16.296 14.938 -9.572 1.00 85.81 127 VAL A CA 1
ATOM 951 C C . VAL A 1 127 ? 16.119 16.446 -9.483 1.00 85.81 127 VAL A C 1
ATOM 953 O O . VAL A 1 127 ? 16.710 17.095 -8.627 1.00 85.81 127 VAL A O 1
ATOM 956 N N . GLN A 1 128 ? 15.255 16.997 -10.327 1.00 83.25 128 GLN A N 1
ATOM 957 C CA . GLN A 1 128 ? 14.764 18.371 -10.234 1.00 83.25 128 GLN A CA 1
ATOM 958 C C . GLN A 1 128 ? 13.238 18.337 -10.118 1.00 83.25 128 GLN A C 1
ATOM 960 O O . GLN A 1 128 ? 12.591 17.492 -10.737 1.00 83.25 128 GLN A O 1
ATOM 965 N N . ASP A 1 129 ? 12.653 19.226 -9.316 1.00 69.94 129 ASP A N 1
ATOM 966 C CA . ASP A 1 129 ? 11.196 19.296 -9.194 1.00 69.94 129 ASP A CA 1
ATOM 967 C C . ASP A 1 129 ? 10.573 19.980 -10.415 1.00 69.94 129 ASP A C 1
ATOM 969 O O . ASP A 1 129 ? 11.051 21.027 -10.863 1.00 69.94 129 ASP A O 1
ATOM 973 N N . ARG A 1 130 ? 9.484 19.412 -10.941 1.00 58.69 130 ARG A N 1
ATOM 974 C CA . ARG A 1 130 ? 8.821 19.894 -12.160 1.00 58.69 130 ARG A CA 1
ATOM 975 C C . ARG A 1 130 ? 8.321 21.338 -12.038 1.00 58.69 130 ARG A C 1
ATOM 977 O O . ARG A 1 130 ? 8.328 22.056 -13.029 1.00 58.69 130 ARG A O 1
ATOM 984 N N . LEU A 1 131 ? 7.931 21.785 -10.844 1.00 52.41 131 LEU A N 1
ATOM 985 C CA . LEU A 1 131 ? 7.433 23.150 -10.626 1.00 52.41 131 LEU A CA 1
ATOM 986 C C . LEU A 1 131 ? 8.533 24.223 -10.708 1.00 52.41 131 LEU A C 1
ATOM 988 O O . LEU A 1 131 ? 8.229 25.400 -10.858 1.00 52.41 131 LEU A O 1
ATOM 992 N N . SER A 1 132 ? 9.814 23.838 -10.703 1.00 45.59 132 SER A N 1
ATOM 993 C CA . SER A 1 132 ? 10.913 24.775 -10.985 1.00 45.59 132 SER A CA 1
ATOM 994 C C . SER A 1 132 ? 11.038 25.166 -12.469 1.00 45.59 132 SER A C 1
ATOM 996 O O . SER A 1 132 ? 11.877 26.003 -12.799 1.00 45.59 132 SER A O 1
ATOM 998 N N . SER A 1 133 ? 10.226 24.582 -13.364 1.00 41.31 133 SER A N 1
ATOM 999 C CA . SER A 1 133 ? 10.224 24.878 -14.805 1.00 41.31 133 SER A CA 1
ATOM 1000 C C . SER A 1 133 ? 8.887 25.378 -15.374 1.00 41.31 133 SER A C 1
ATOM 1002 O O . SER A 1 133 ? 8.815 25.637 -16.576 1.00 41.31 133 SER A O 1
ATOM 1004 N N . SER A 1 134 ? 7.841 25.559 -14.557 1.00 34.78 134 SER A N 1
ATOM 1005 C CA . SER A 1 134 ? 6.563 26.130 -15.011 1.00 34.78 134 SER A CA 1
ATOM 1006 C C . SER A 1 134 ? 5.828 26.919 -13.922 1.00 34.78 134 SER A C 1
ATOM 1008 O O . SER A 1 134 ? 5.816 26.542 -12.754 1.00 34.78 134 SER A O 1
ATOM 1010 N N . GLU A 1 135 ? 5.191 28.024 -14.323 1.00 38.16 135 GLU A N 1
ATOM 1011 C CA . GLU A 1 135 ? 4.478 28.977 -13.454 1.00 38.16 135 GLU A CA 1
ATOM 1012 C C . GLU A 1 135 ? 3.153 28.400 -12.902 1.00 38.16 135 GLU A C 1
ATOM 1014 O O . GLU A 1 135 ? 2.054 28.803 -13.284 1.00 38.16 135 GLU A O 1
ATOM 1019 N N . GLY A 1 136 ? 3.246 27.410 -12.011 1.00 34.53 136 GLY A N 1
ATOM 1020 C CA . GLY A 1 136 ? 2.101 26.769 -11.361 1.00 34.53 136 GLY A CA 1
ATOM 1021 C C . GLY A 1 136 ? 1.660 27.481 -10.078 1.00 34.53 136 GLY A C 1
ATOM 1022 O O . GLY A 1 136 ? 2.392 27.498 -9.090 1.00 34.53 136 GLY A O 1
ATOM 1023 N N . LEU A 1 137 ? 0.437 28.020 -10.063 1.00 34.69 137 LEU A N 1
ATOM 1024 C CA . LEU A 1 137 ? -0.188 28.582 -8.858 1.00 34.69 137 LEU A CA 1
ATOM 1025 C C . LEU A 1 137 ? -0.381 27.512 -7.757 1.00 34.69 137 LEU A C 1
ATOM 1027 O O . LEU A 1 137 ? -0.745 26.376 -8.068 1.00 34.69 137 LEU A O 1
ATOM 1031 N N . PRO A 1 138 ? -0.199 27.854 -6.466 1.00 36.25 138 PRO A N 1
ATOM 1032 C CA . PRO A 1 138 ? -0.360 26.905 -5.368 1.00 36.25 138 PRO A CA 1
ATOM 1033 C C . PRO A 1 138 ? -1.832 26.544 -5.115 1.00 36.25 138 PRO A C 1
ATOM 1035 O O . PRO A 1 138 ? -2.701 27.414 -5.032 1.00 36.25 138 PRO A O 1
ATOM 1038 N N . ASN A 1 139 ? -2.105 25.256 -4.889 1.00 40.06 139 ASN A N 1
ATOM 1039 C CA . ASN A 1 139 ? -3.405 24.795 -4.394 1.00 40.06 139 ASN A CA 1
ATOM 1040 C C . ASN A 1 139 ? -3.651 25.263 -2.945 1.00 40.06 139 ASN A C 1
ATOM 1042 O O . ASN A 1 139 ? -2.725 25.343 -2.134 1.00 40.06 139 ASN A O 1
ATOM 1046 N N . GLN A 1 140 ? -4.921 25.506 -2.593 1.00 34.81 140 GLN A N 1
ATOM 1047 C CA . GLN A 1 140 ? -5.365 26.160 -1.342 1.00 34.81 140 GLN A CA 1
ATOM 1048 C C . GLN A 1 140 ? -5.126 25.375 -0.025 1.00 34.81 140 GLN A C 1
ATOM 1050 O O . GLN A 1 140 ? -5.768 25.650 0.986 1.00 34.81 140 GLN A O 1
ATOM 1055 N N . GLN A 1 141 ? -4.216 24.399 -0.006 1.00 33.69 141 GLN A N 1
ATOM 1056 C CA . GLN A 1 141 ? -3.800 23.670 1.202 1.00 33.69 141 GLN A CA 1
ATOM 1057 C C . GLN A 1 141 ? -2.295 23.777 1.499 1.00 33.69 141 GLN A C 1
ATOM 1059 O O . GLN A 1 141 ? -1.834 23.203 2.480 1.00 33.69 141 GLN A O 1
ATOM 1064 N N . GLY A 1 142 ? -1.519 24.513 0.693 1.00 32.56 142 GLY A N 1
ATOM 1065 C CA . GLY A 1 142 ? -0.114 24.836 0.992 1.00 32.56 142 GLY A CA 1
ATOM 1066 C C . GLY A 1 142 ? 0.884 23.672 0.900 1.00 32.56 142 GLY A C 1
ATOM 1067 O O . GLY A 1 142 ? 2.080 23.894 1.056 1.00 32.56 142 GLY A O 1
ATOM 1068 N N . VAL A 1 143 ? 0.425 22.452 0.610 1.00 32.62 143 VAL A N 1
ATOM 1069 C CA . VAL A 1 143 ? 1.283 21.308 0.283 1.00 32.62 143 VAL A CA 1
ATOM 1070 C C . VAL A 1 143 ? 1.582 21.350 -1.215 1.00 32.62 143 VAL A C 1
ATOM 1072 O O . VAL A 1 143 ? 0.666 21.270 -2.031 1.00 32.62 143 VAL A O 1
ATOM 1075 N N . GLN A 1 144 ? 2.856 21.508 -1.576 1.00 43.44 144 GLN A N 1
ATOM 1076 C CA . GLN A 1 144 ? 3.313 21.381 -2.960 1.00 43.44 144 GLN A CA 1
ATOM 1077 C C . GLN A 1 144 ? 3.588 19.903 -3.266 1.00 43.44 144 GLN A C 1
ATOM 1079 O O . GLN A 1 144 ? 4.384 19.264 -2.576 1.00 43.44 144 GLN A O 1
ATOM 1084 N N . ASP A 1 145 ? 2.931 19.361 -4.293 1.00 45.78 145 ASP A N 1
ATOM 1085 C CA . ASP A 1 145 ? 3.151 17.988 -4.755 1.00 45.78 145 ASP A CA 1
ATOM 1086 C C . ASP A 1 145 ? 4.502 17.884 -5.483 1.00 45.78 145 ASP A C 1
ATOM 1088 O O . ASP A 1 145 ? 4.603 18.149 -6.682 1.00 45.78 145 ASP A O 1
ATOM 1092 N N . PHE A 1 146 ? 5.544 17.482 -4.751 1.00 56.78 146 PHE A N 1
ATOM 1093 C CA . PHE A 1 146 ? 6.883 17.236 -5.292 1.00 56.78 146 PHE A CA 1
ATOM 1094 C C . PHE A 1 146 ? 6.838 16.174 -6.405 1.00 56.78 146 PHE A C 1
ATOM 1096 O O . PHE A 1 146 ? 6.511 15.008 -6.164 1.00 56.78 146 PHE A O 1
ATOM 1103 N N . SER A 1 147 ? 7.183 16.575 -7.631 1.00 65.00 147 SER A N 1
ATOM 1104 C CA . SER A 1 147 ? 7.114 15.756 -8.845 1.00 65.00 147 SER A CA 1
ATOM 1105 C C . SER A 1 147 ? 8.503 15.659 -9.492 1.00 65.00 147 SER A C 1
ATOM 1107 O O . SER A 1 147 ? 8.791 16.355 -10.472 1.00 65.00 147 SER A O 1
ATOM 1109 N N . PRO A 1 148 ? 9.402 14.816 -8.945 1.00 72.69 148 PRO A N 1
ATOM 1110 C CA . PRO A 1 148 ? 10.796 14.763 -9.365 1.00 72.69 148 PRO A CA 1
ATOM 1111 C C . PRO A 1 148 ? 10.962 14.189 -10.778 1.00 72.69 148 PRO A C 1
ATOM 1113 O O . PRO A 1 148 ? 10.508 13.084 -11.095 1.00 72.69 148 PRO A O 1
ATOM 1116 N N . VAL A 1 149 ? 11.695 14.932 -11.603 1.00 83.19 149 VAL A N 1
ATOM 1117 C CA . VAL A 1 149 ? 12.112 14.576 -12.963 1.00 83.19 149 VAL A CA 1
ATOM 1118 C C . VAL A 1 149 ? 13.619 14.268 -12.952 1.00 83.19 149 VAL A C 1
ATOM 1120 O O . VAL A 1 149 ? 14.377 15.018 -12.332 1.00 83.19 149 VAL A O 1
ATOM 1123 N N . PRO A 1 150 ? 14.093 13.188 -13.602 1.00 88.25 150 PRO A N 1
ATOM 1124 C CA . PRO A 1 150 ? 15.510 12.838 -13.618 1.00 88.25 150 PRO A CA 1
ATOM 1125 C C . PRO A 1 150 ? 16.288 13.691 -14.634 1.00 88.25 150 PRO A C 1
ATOM 1127 O O . PRO A 1 150 ? 15.971 13.701 -15.821 1.00 88.25 150 PRO A O 1
ATOM 1130 N N . LEU A 1 151 ? 17.356 14.350 -14.180 1.00 88.44 151 LEU A N 1
ATOM 1131 C CA . LEU A 1 151 ? 18.354 15.031 -15.022 1.00 88.44 151 LEU A CA 1
ATOM 1132 C C . LEU A 1 151 ? 19.521 14.105 -15.412 1.00 88.44 151 LEU A C 1
ATOM 1134 O O . LEU A 1 151 ? 20.147 14.261 -16.468 1.00 88.44 151 LEU A O 1
ATOM 1138 N N . ALA A 1 152 ? 19.844 13.159 -14.528 1.00 90.06 152 ALA A N 1
ATOM 1139 C CA . ALA A 1 152 ? 20.889 12.160 -14.712 1.00 90.06 152 ALA A CA 1
ATOM 1140 C C . ALA A 1 152 ? 20.607 10.923 -13.851 1.00 90.06 152 ALA A C 1
ATOM 1142 O O . ALA A 1 152 ? 20.091 11.038 -12.739 1.00 90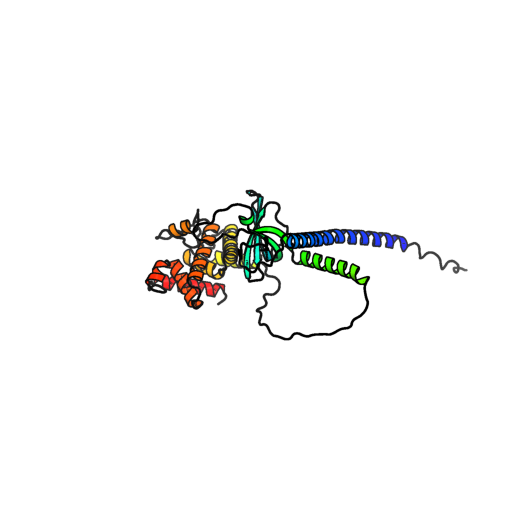.06 152 ALA A O 1
ATOM 1143 N N . VAL A 1 153 ? 21.003 9.750 -14.345 1.00 90.50 153 VAL A N 1
ATOM 1144 C CA . VAL A 1 153 ? 20.943 8.472 -13.625 1.00 90.50 153 VAL A CA 1
ATOM 1145 C C . VAL A 1 153 ? 22.272 7.756 -13.836 1.00 90.50 153 VAL A C 1
ATOM 1147 O O . VAL A 1 153 ? 22.727 7.646 -14.972 1.00 90.50 153 VAL A O 1
ATOM 1150 N N . ALA A 1 154 ? 22.881 7.260 -12.763 1.00 90.81 154 ALA A N 1
ATOM 1151 C CA . ALA A 1 154 ? 24.057 6.397 -12.831 1.00 90.81 154 ALA A CA 1
ATOM 1152 C C . ALA A 1 154 ? 24.017 5.341 -11.723 1.00 90.81 154 ALA A C 1
ATOM 1154 O O . ALA A 1 154 ? 23.434 5.553 -10.658 1.00 90.81 154 ALA A O 1
ATOM 1155 N N . THR A 1 155 ? 24.660 4.199 -11.947 1.00 91.94 155 THR A N 1
ATOM 1156 C CA . THR A 1 155 ? 24.882 3.210 -10.887 1.00 91.94 155 THR A CA 1
ATOM 1157 C C . THR A 1 155 ? 25.953 3.692 -9.904 1.00 91.94 155 THR A C 1
ATOM 1159 O O . THR A 1 155 ? 26.865 4.443 -10.260 1.00 91.94 155 THR A O 1
ATOM 1162 N N . GLU A 1 156 ? 25.890 3.218 -8.658 1.00 89.38 156 GLU A N 1
ATOM 1163 C CA . GLU A 1 156 ? 26.917 3.481 -7.637 1.00 89.38 156 GLU A CA 1
ATOM 1164 C C . GLU A 1 156 ? 28.317 3.062 -8.132 1.00 89.38 156 GLU A C 1
ATOM 1166 O O . GLU A 1 156 ? 29.302 3.763 -7.907 1.00 89.38 156 GLU A O 1
ATOM 1171 N N . SER A 1 157 ? 28.395 1.953 -8.876 1.00 85.94 157 SER A N 1
ATOM 1172 C CA . SER A 1 157 ? 29.616 1.447 -9.513 1.00 85.94 157 SER A CA 1
ATOM 1173 C C . SER A 1 157 ? 30.210 2.399 -10.554 1.00 85.94 157 SER A C 1
ATOM 1175 O O . SER A 1 157 ? 31.425 2.586 -10.575 1.00 85.94 157 SER A O 1
ATOM 1177 N N . GLU A 1 158 ? 29.384 3.018 -11.398 1.00 86.62 158 GLU A N 1
ATOM 1178 C CA . GLU A 1 158 ? 29.840 3.959 -12.430 1.00 86.62 158 GLU A CA 1
ATOM 1179 C C . GLU A 1 158 ? 30.356 5.256 -11.807 1.00 86.62 158 GLU A C 1
ATOM 1181 O O . GLU A 1 158 ? 31.436 5.733 -12.161 1.00 86.62 158 GLU A O 1
ATOM 1186 N N . VAL A 1 159 ? 29.635 5.789 -10.815 1.00 87.31 159 VAL A N 1
ATOM 1187 C CA . VAL A 1 159 ? 30.066 6.977 -10.065 1.00 87.31 159 VAL A CA 1
ATOM 1188 C C . VAL A 1 159 ? 31.369 6.700 -9.311 1.00 87.31 159 VAL A C 1
ATOM 1190 O O . VAL A 1 159 ? 32.302 7.502 -9.383 1.00 87.31 159 VAL A O 1
ATOM 1193 N N . GLN A 1 160 ? 31.497 5.540 -8.659 1.00 86.81 160 GLN A N 1
ATOM 1194 C CA . GLN A 1 160 ? 32.732 5.157 -7.974 1.00 86.81 160 GLN A CA 1
ATOM 1195 C C . GLN A 1 160 ? 33.905 4.964 -8.951 1.00 86.81 160 GLN A C 1
ATOM 1197 O O . GLN A 1 160 ? 35.023 5.390 -8.654 1.00 86.81 160 GLN A O 1
ATOM 1202 N N . ALA A 1 161 ? 33.672 4.378 -10.130 1.00 84.19 161 ALA A N 1
ATOM 1203 C CA . ALA A 1 161 ? 34.688 4.246 -11.175 1.00 84.19 161 ALA A CA 1
ATOM 1204 C C . ALA A 1 161 ? 35.173 5.617 -11.679 1.00 84.19 161 ALA A C 1
ATOM 1206 O O . ALA A 1 161 ? 36.382 5.839 -11.781 1.00 84.19 161 ALA A O 1
ATOM 1207 N N . ALA A 1 162 ? 34.255 6.560 -11.912 1.00 86.00 162 ALA A N 1
ATOM 1208 C CA . ALA A 1 162 ? 34.580 7.924 -12.326 1.00 86.00 162 ALA A CA 1
ATOM 1209 C C . ALA A 1 162 ? 35.364 8.698 -11.247 1.00 86.00 162 ALA A C 1
ATOM 1211 O O . ALA A 1 162 ? 36.367 9.345 -11.558 1.00 86.00 162 ALA A O 1
ATOM 1212 N N . LEU A 1 163 ? 34.984 8.577 -9.967 1.00 85.81 163 LEU A N 1
ATOM 1213 C CA . LEU A 1 163 ? 35.730 9.168 -8.846 1.00 85.81 163 LEU A CA 1
ATOM 1214 C C . LEU A 1 163 ? 37.152 8.595 -8.736 1.00 85.81 163 LEU A C 1
ATOM 1216 O O . LEU A 1 163 ? 38.109 9.348 -8.551 1.00 85.81 163 LEU A O 1
ATOM 1220 N N . LEU A 1 164 ? 37.316 7.277 -8.889 1.00 85.00 164 LEU A N 1
ATOM 1221 C CA . LEU A 1 164 ? 38.629 6.625 -8.878 1.00 85.00 164 LEU A CA 1
ATOM 1222 C C . LEU A 1 164 ? 39.494 7.040 -10.078 1.00 85.00 164 LEU A C 1
ATOM 1224 O O . LEU A 1 164 ? 40.700 7.234 -9.915 1.00 85.00 164 LEU A O 1
ATOM 1228 N N . ALA A 1 165 ? 38.902 7.211 -11.263 1.00 82.75 165 ALA A N 1
ATOM 1229 C CA . ALA A 1 165 ? 39.597 7.735 -12.437 1.00 82.75 165 ALA A CA 1
ATOM 1230 C C . ALA A 1 165 ? 40.073 9.181 -12.205 1.00 82.75 165 ALA A C 1
ATOM 1232 O O . ALA A 1 165 ? 41.256 9.470 -12.378 1.00 82.75 165 ALA A O 1
ATOM 1233 N N . ALA A 1 166 ? 39.200 10.061 -11.704 1.00 80.38 166 ALA A N 1
ATOM 1234 C CA . ALA A 1 166 ? 39.548 11.443 -11.374 1.00 80.38 166 ALA A CA 1
ATOM 1235 C C . ALA A 1 166 ? 40.666 11.534 -10.316 1.00 80.38 166 ALA A C 1
ATOM 1237 O O . ALA A 1 166 ? 41.605 12.315 -10.473 1.00 80.38 166 ALA A O 1
ATOM 1238 N N . GLN A 1 167 ? 40.627 10.692 -9.275 1.00 83.19 167 GLN A N 1
ATOM 1239 C CA . GLN A 1 167 ? 41.696 10.608 -8.271 1.00 83.19 167 GLN A CA 1
ATOM 1240 C C . GLN A 1 167 ? 43.027 10.117 -8.854 1.00 83.19 167 GLN A C 1
ATOM 1242 O O . GLN A 1 167 ? 44.081 10.607 -8.447 1.00 83.19 167 GLN A O 1
ATOM 1247 N N . LYS A 1 168 ? 43.006 9.164 -9.797 1.00 81.88 168 LYS A N 1
ATOM 1248 C CA . LYS A 1 168 ? 44.215 8.708 -10.502 1.00 81.88 168 LYS A CA 1
ATOM 1249 C C . LYS A 1 168 ? 44.807 9.824 -11.361 1.00 81.88 168 LYS A C 1
ATOM 1251 O O . LYS A 1 168 ? 46.007 10.054 -11.264 1.00 81.88 168 LYS A O 1
ATOM 1256 N N . SER A 1 169 ? 43.991 10.566 -12.109 1.00 76.50 169 SER A N 1
ATOM 1257 C CA . SER A 1 169 ? 44.452 11.717 -12.901 1.00 76.50 169 SER A CA 1
ATOM 1258 C C . SER A 1 169 ? 45.003 12.844 -12.021 1.00 76.50 169 SER A C 1
ATOM 1260 O O . SER A 1 169 ? 46.069 13.382 -12.310 1.00 76.50 169 SER A O 1
ATOM 1262 N N . ALA A 1 170 ? 44.349 13.148 -10.894 1.00 73.19 170 ALA A N 1
ATOM 1263 C CA . ALA A 1 170 ? 44.850 14.118 -9.921 1.00 73.19 170 ALA A CA 1
ATOM 1264 C C . ALA A 1 170 ? 46.187 13.677 -9.295 1.00 73.19 170 ALA A C 1
ATOM 1266 O O . ALA A 1 170 ? 47.091 14.496 -9.146 1.00 73.19 170 ALA A O 1
ATOM 1267 N N . LYS A 1 171 ? 46.349 12.382 -8.984 1.00 65.81 171 LYS A N 1
ATOM 1268 C CA . LYS A 1 171 ? 47.616 11.820 -8.486 1.00 65.81 171 LYS A CA 1
ATOM 1269 C C . LYS A 1 171 ? 48.705 11.726 -9.552 1.00 65.81 171 LYS A C 1
ATOM 1271 O O . LYS A 1 171 ? 49.861 11.886 -9.196 1.00 65.81 171 LYS A O 1
ATOM 1276 N N . ALA A 1 172 ? 48.370 11.515 -10.824 1.00 59.12 172 ALA A N 1
ATOM 1277 C CA . ALA A 1 172 ? 49.330 11.577 -11.927 1.00 59.12 172 ALA A CA 1
ATOM 1278 C C . ALA A 1 172 ? 49.838 13.016 -12.140 1.00 59.12 172 ALA A C 1
ATOM 1280 O O . ALA A 1 172 ? 51.033 13.231 -12.336 1.00 59.12 172 ALA A O 1
ATOM 1281 N N . GLY A 1 173 ? 48.953 14.011 -11.997 1.00 53.00 173 GLY A N 1
ATOM 1282 C CA . GLY A 1 173 ? 49.335 15.425 -11.938 1.00 53.00 173 GLY A CA 1
ATOM 1283 C C . GLY A 1 173 ? 50.143 15.784 -10.684 1.00 53.00 173 GLY A C 1
ATOM 1284 O O . GLY A 1 173 ? 51.070 16.586 -10.761 1.00 53.00 173 GLY A O 1
ATOM 1285 N N . SER A 1 174 ? 49.852 15.168 -9.530 1.00 48.78 174 SER A N 1
ATOM 1286 C CA . SER A 1 174 ? 50.577 15.435 -8.280 1.00 48.78 174 SER A CA 1
ATOM 1287 C C . SER A 1 174 ? 51.851 14.604 -8.096 1.00 48.78 174 SER A C 1
ATOM 1289 O O . SER A 1 174 ? 52.683 14.986 -7.285 1.00 48.78 174 SER A O 1
ATOM 1291 N N . SER A 1 175 ? 52.061 13.501 -8.825 1.00 44.81 175 SER A N 1
ATOM 1292 C CA . SER A 1 175 ? 53.299 12.705 -8.753 1.00 44.81 175 SER A CA 1
ATOM 1293 C C . SER A 1 175 ? 54.498 13.394 -9.408 1.00 44.81 175 SER A C 1
ATOM 1295 O O . SER A 1 175 ? 55.632 12.990 -9.176 1.00 44.81 175 SER A O 1
ATOM 1297 N N . ALA A 1 176 ? 54.265 14.490 -10.137 1.00 48.44 176 ALA A N 1
ATOM 1298 C CA . ALA A 1 176 ? 55.297 15.466 -10.483 1.00 48.44 176 ALA A CA 1
ATOM 1299 C C . ALA A 1 176 ? 55.766 16.313 -9.271 1.00 48.44 176 ALA A C 1
ATOM 1301 O O . ALA A 1 176 ? 56.689 17.112 -9.400 1.00 48.44 176 ALA A O 1
ATOM 1302 N N . SER A 1 177 ? 55.148 16.160 -8.089 1.00 45.56 177 SER A N 1
ATOM 1303 C CA . SER A 1 177 ? 55.430 16.952 -6.889 1.00 45.56 177 SER A CA 1
ATOM 1304 C C . SER A 1 177 ? 55.486 16.107 -5.606 1.00 45.56 177 SER A C 1
ATOM 1306 O O . SER A 1 177 ? 54.480 15.818 -4.964 1.00 45.56 177 SER A O 1
ATOM 1308 N N . LYS A 1 178 ? 56.728 15.840 -5.184 1.00 41.00 178 LYS A N 1
ATOM 1309 C CA . LYS A 1 178 ? 57.172 15.608 -3.794 1.00 41.00 178 LYS A CA 1
ATOM 1310 C C . LYS A 1 178 ? 56.775 14.297 -3.091 1.00 41.00 178 LYS A C 1
ATOM 1312 O O . LYS A 1 178 ? 55.746 14.151 -2.443 1.00 41.00 178 LYS A O 1
ATOM 1317 N N . SER A 1 179 ? 57.765 13.406 -3.120 1.00 38.53 179 SER A N 1
ATOM 1318 C CA . SER A 1 179 ? 58.336 12.647 -1.994 1.00 38.53 179 SER A CA 1
ATOM 1319 C C . SER A 1 179 ? 57.819 12.921 -0.561 1.00 38.53 179 SER A C 1
ATOM 1321 O O . SER A 1 179 ? 57.708 14.064 -0.125 1.00 38.53 179 SER A O 1
ATOM 1323 N N . ALA A 1 180 ? 57.704 11.816 0.188 1.00 40.81 180 ALA A N 1
ATOM 1324 C CA . ALA A 1 180 ? 57.840 11.667 1.644 1.00 40.81 180 ALA A CA 1
ATOM 1325 C C . ALA A 1 180 ? 56.894 12.428 2.603 1.00 40.81 180 ALA A C 1
ATOM 1327 O O . ALA A 1 180 ? 57.158 13.563 2.993 1.00 40.81 180 ALA A O 1
ATOM 1328 N N . ARG A 1 181 ? 55.960 11.680 3.222 1.00 32.38 181 ARG A N 1
ATOM 1329 C CA . ARG A 1 181 ? 55.909 11.564 4.699 1.00 32.38 181 ARG A CA 1
ATOM 1330 C C . ARG A 1 181 ? 55.217 10.277 5.169 1.00 32.38 181 ARG A C 1
ATOM 1332 O O . ARG A 1 181 ? 54.326 9.757 4.504 1.00 32.38 181 ARG A O 1
ATOM 1339 N N . THR A 1 182 ? 55.661 9.758 6.309 1.00 36.00 182 THR A N 1
ATOM 1340 C CA . THR A 1 182 ? 55.306 8.446 6.867 1.00 36.00 182 THR A CA 1
ATOM 1341 C C . THR A 1 182 ? 54.035 8.428 7.727 1.00 36.00 182 THR A C 1
ATOM 1343 O O . THR A 1 182 ? 53.717 9.375 8.440 1.00 36.00 182 THR A O 1
ATOM 1346 N N . SER A 1 183 ? 53.348 7.283 7.652 1.00 38.00 183 SER A N 1
ATOM 1347 C CA . SER A 1 183 ? 52.444 6.640 8.625 1.00 38.00 183 SER A CA 1
ATOM 1348 C C . SER A 1 183 ? 52.004 7.380 9.903 1.00 38.00 183 SER A C 1
ATOM 1350 O O . SER A 1 183 ? 52.819 7.685 10.775 1.00 38.00 183 SER A O 1
ATOM 1352 N N . ARG A 1 184 ? 50.688 7.359 10.160 1.00 30.61 184 ARG A N 1
ATOM 1353 C CA . ARG A 1 184 ? 50.163 7.055 11.504 1.00 30.61 184 ARG A CA 1
ATOM 1354 C C . ARG A 1 184 ? 48.816 6.336 11.425 1.00 30.61 184 ARG A C 1
ATOM 1356 O O . ARG A 1 184 ? 47.888 6.816 10.784 1.00 30.61 184 ARG A O 1
ATOM 1363 N N . THR A 1 185 ? 48.724 5.174 12.063 1.00 38.97 185 THR A N 1
ATOM 1364 C CA . THR A 1 185 ? 47.500 4.375 12.174 1.00 38.97 185 THR A CA 1
ATOM 1365 C C . THR A 1 185 ? 46.581 4.938 13.258 1.00 38.97 185 THR A C 1
ATOM 1367 O O . THR A 1 185 ? 47.035 5.317 14.336 1.00 38.97 185 THR A O 1
ATOM 1370 N N . ALA A 1 186 ? 45.274 4.954 12.993 1.00 28.91 186 ALA A N 1
ATOM 1371 C CA . ALA A 1 186 ? 44.242 5.197 13.995 1.00 28.91 186 ALA A CA 1
ATOM 1372 C C . ALA A 1 186 ? 43.136 4.145 13.842 1.00 28.91 186 ALA A C 1
ATOM 1374 O O . ALA A 1 186 ? 42.689 3.847 12.736 1.00 28.91 186 ALA A O 1
ATOM 1375 N N . ARG A 1 187 ? 42.729 3.561 14.968 1.00 37.47 187 ARG A N 1
ATOM 1376 C CA . ARG A 1 187 ? 41.745 2.479 15.082 1.00 37.47 187 ARG A CA 1
ATOM 1377 C C . ARG A 1 187 ? 40.448 3.064 15.648 1.00 37.47 187 ARG A C 1
ATOM 1379 O O . ARG A 1 187 ? 40.524 3.670 16.713 1.00 37.47 187 ARG A O 1
ATOM 1386 N N . PRO A 1 188 ? 39.276 2.857 15.029 1.00 30.27 188 PRO A N 1
ATOM 1387 C CA . PRO A 1 188 ? 38.006 3.121 15.686 1.00 30.27 188 PRO A CA 1
ATOM 1388 C C . PRO A 1 188 ? 37.468 1.853 16.358 1.00 30.27 188 PRO A C 1
ATOM 1390 O O . PRO A 1 188 ? 37.452 0.766 15.780 1.00 30.27 188 PRO A O 1
ATOM 1393 N N . SER A 1 189 ? 36.988 2.013 17.586 1.00 37.28 189 SER A N 1
ATOM 1394 C CA . SER A 1 189 ? 36.131 1.052 18.271 1.00 37.28 189 SER A CA 1
ATOM 1395 C C . SER A 1 189 ? 34.820 1.730 18.644 1.00 37.28 189 SER A C 1
ATOM 1397 O O . SER A 1 189 ? 34.840 2.680 19.422 1.00 37.28 189 SER A O 1
ATOM 1399 N N . SER A 1 190 ? 33.694 1.195 18.187 1.00 29.55 190 SER A N 1
ATOM 1400 C CA . SER A 1 190 ? 32.413 1.287 18.895 1.00 29.55 190 SER A CA 1
ATOM 1401 C C . SER A 1 190 ? 31.409 0.316 18.273 1.00 29.55 190 SER A C 1
ATOM 1403 O O . SER A 1 190 ? 31.426 0.052 17.072 1.00 29.55 190 SER A O 1
ATOM 1405 N N . ARG A 1 191 ? 30.569 -0.284 19.120 1.00 33.97 191 ARG A N 1
ATOM 1406 C CA . ARG A 1 191 ? 29.519 -1.219 18.701 1.00 33.97 191 ARG A CA 1
ATOM 1407 C C . ARG A 1 191 ? 28.296 -0.418 18.258 1.00 33.97 191 ARG A C 1
ATOM 1409 O O . ARG A 1 191 ? 27.794 0.379 19.042 1.00 33.97 191 ARG A O 1
ATOM 1416 N N . GLY A 1 192 ? 27.790 -0.688 17.059 1.00 22.80 192 GLY A N 1
ATOM 1417 C CA . GLY A 1 192 ? 26.436 -0.329 16.641 1.00 22.80 192 GLY A CA 1
ATOM 1418 C C . GLY A 1 192 ? 25.673 -1.607 16.311 1.00 22.80 192 GLY A C 1
ATOM 1419 O O . GLY A 1 192 ? 26.100 -2.360 15.437 1.00 22.80 192 GLY A O 1
ATOM 1420 N N . PHE A 1 193 ? 24.583 -1.878 17.029 1.00 28.12 193 PHE A N 1
ATOM 1421 C CA . PHE A 1 193 ? 23.697 -3.008 16.746 1.00 28.12 193 PHE A CA 1
ATOM 1422 C C . PHE A 1 193 ? 22.877 -2.679 15.490 1.00 28.12 193 PHE A C 1
ATOM 1424 O O . PHE A 1 193 ? 21.864 -1.989 15.566 1.00 28.12 193 PHE A O 1
ATOM 1431 N N . TYR A 1 194 ? 23.323 -3.161 14.333 1.00 23.17 194 TYR A N 1
ATOM 1432 C CA . TYR A 1 194 ? 22.518 -3.181 13.114 1.00 23.17 194 TYR A CA 1
ATOM 1433 C C . TYR A 1 194 ? 22.029 -4.609 12.885 1.00 23.17 194 TYR A C 1
ATOM 1435 O O . TYR A 1 194 ? 22.843 -5.527 12.774 1.00 23.17 194 TYR A O 1
ATOM 1443 N N . TYR A 1 195 ? 20.712 -4.798 12.771 1.00 27.00 195 TYR A N 1
ATOM 1444 C CA . TYR A 1 195 ? 20.173 -6.002 12.143 1.00 27.00 195 TYR A CA 1
ATOM 1445 C C . TYR A 1 195 ? 20.593 -5.978 10.673 1.00 27.00 195 TYR A C 1
ATOM 1447 O O . TYR A 1 195 ? 20.023 -5.258 9.855 1.00 27.00 195 TYR A O 1
ATOM 1455 N N . GLY A 1 196 ? 21.655 -6.717 10.358 1.00 26.16 196 GLY A N 1
ATOM 1456 C CA . GLY A 1 196 ? 22.175 -6.803 9.005 1.00 26.16 196 GLY A CA 1
ATOM 1457 C C . GLY A 1 196 ? 21.185 -7.522 8.100 1.00 26.16 196 GLY A C 1
ATOM 1458 O O . GLY A 1 196 ? 20.894 -8.697 8.311 1.00 26.16 196 GLY A O 1
ATOM 1459 N N . VAL A 1 197 ? 20.727 -6.843 7.052 1.00 31.03 197 VAL A N 1
ATOM 1460 C CA . VAL A 1 197 ? 20.092 -7.503 5.913 1.00 31.03 197 VAL A CA 1
ATOM 1461 C C . VAL A 1 197 ? 21.186 -7.766 4.883 1.00 31.03 197 VAL A C 1
ATOM 1463 O O . VAL A 1 197 ? 21.678 -6.857 4.218 1.00 31.03 197 VAL A O 1
ATOM 1466 N N . GLY A 1 198 ? 21.636 -9.019 4.842 1.00 27.36 198 GLY A N 1
ATOM 1467 C CA . GLY A 1 198 ? 22.713 -9.466 3.969 1.00 27.36 198 GLY A CA 1
ATOM 1468 C C . GLY A 1 198 ? 22.304 -9.637 2.502 1.00 27.36 198 GLY A C 1
ATOM 1469 O O . GLY A 1 198 ? 21.188 -9.338 2.085 1.00 27.36 198 GLY A O 1
ATOM 1470 N N . ARG A 1 199 ? 23.268 -10.150 1.732 1.00 30.48 199 ARG A N 1
ATOM 1471 C CA . ARG A 1 199 ? 23.198 -10.477 0.298 1.00 30.48 199 ARG A CA 1
ATOM 1472 C C . ARG A 1 199 ? 21.888 -11.172 -0.123 1.00 30.48 199 ARG A C 1
ATOM 1474 O O . ARG A 1 199 ? 21.518 -12.167 0.484 1.00 30.48 199 ARG A O 1
ATOM 1481 N N . GLY A 1 200 ? 21.335 -10.755 -1.267 1.00 35.25 200 GLY A N 1
ATOM 1482 C CA . GLY A 1 200 ? 20.572 -11.638 -2.162 1.00 35.25 200 GLY A CA 1
ATOM 1483 C C . GLY A 1 200 ? 19.109 -11.915 -1.805 1.00 35.25 200 GLY A C 1
ATOM 1484 O O . GLY A 1 200 ? 18.742 -13.071 -1.625 1.00 35.25 200 GLY A O 1
ATOM 1485 N N . TRP A 1 201 ? 18.256 -10.887 -1.792 1.00 37.91 201 TRP A N 1
ATOM 1486 C CA . TRP A 1 201 ? 16.805 -11.102 -1.865 1.00 37.91 201 TRP A CA 1
ATOM 1487 C C . TRP A 1 201 ? 16.381 -11.350 -3.311 1.00 37.91 201 TRP A C 1
ATOM 1489 O O . TRP A 1 201 ? 16.460 -10.448 -4.144 1.00 37.91 201 TRP A O 1
ATOM 1499 N N . ASP A 1 202 ? 15.893 -12.554 -3.598 1.00 48.06 202 ASP A N 1
ATOM 1500 C CA . ASP A 1 202 ? 15.177 -12.817 -4.842 1.00 48.06 202 ASP A CA 1
ATOM 1501 C C . ASP A 1 202 ? 13.759 -12.230 -4.751 1.00 48.06 202 ASP A C 1
ATOM 1503 O O . ASP A 1 202 ? 12.887 -12.752 -4.054 1.00 48.06 202 ASP A O 1
ATOM 1507 N N . ILE A 1 203 ? 13.528 -11.128 -5.468 1.00 50.88 203 ILE A N 1
ATOM 1508 C CA . ILE A 1 203 ? 12.209 -10.488 -5.569 1.00 50.88 203 ILE A CA 1
ATOM 1509 C C . ILE A 1 203 ? 11.171 -11.455 -6.158 1.00 50.88 203 ILE A C 1
ATOM 1511 O O . ILE A 1 203 ? 10.002 -11.383 -5.783 1.00 50.88 203 ILE A O 1
ATOM 1515 N N . SER A 1 204 ? 11.586 -12.393 -7.015 1.00 56.31 204 SER A N 1
ATOM 1516 C CA . SER A 1 204 ? 10.719 -13.435 -7.577 1.00 56.31 204 SER A CA 1
ATOM 1517 C C . SER A 1 204 ? 10.193 -14.343 -6.465 1.00 56.31 204 SER A C 1
ATOM 1519 O O . SER A 1 204 ? 8.984 -14.511 -6.346 1.00 56.31 204 SER A O 1
ATOM 1521 N N . ALA A 1 205 ? 11.062 -14.833 -5.574 1.00 59.88 205 ALA A N 1
ATOM 1522 C CA . ALA A 1 205 ? 10.667 -15.605 -4.396 1.00 59.88 205 ALA A CA 1
ATOM 1523 C C . ALA A 1 205 ? 9.745 -14.834 -3.427 1.00 59.88 205 ALA A C 1
ATOM 1525 O O . ALA A 1 205 ? 8.843 -15.441 -2.844 1.00 59.88 205 ALA A O 1
ATOM 1526 N N . ILE A 1 206 ? 9.918 -13.511 -3.268 1.00 69.50 206 ILE A N 1
ATOM 1527 C CA . ILE A 1 206 ? 8.999 -12.678 -2.466 1.00 69.50 206 ILE A CA 1
ATOM 1528 C C . ILE A 1 206 ? 7.626 -12.590 -3.143 1.00 69.50 206 ILE A C 1
ATOM 1530 O O . ILE A 1 206 ? 6.610 -12.862 -2.503 1.00 69.50 206 ILE A O 1
ATOM 1534 N N . VAL A 1 207 ? 7.579 -12.241 -4.433 1.00 72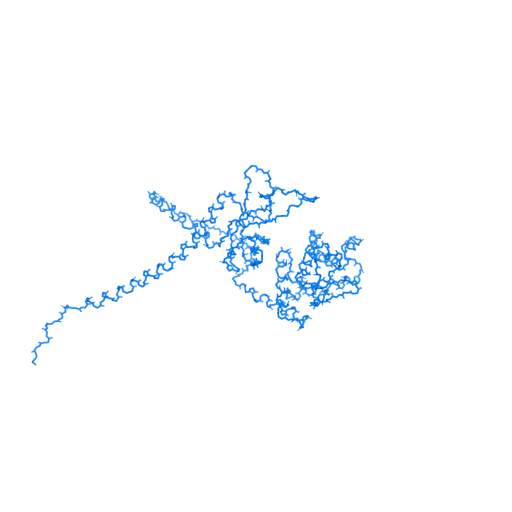.31 207 VAL A N 1
ATOM 1535 C CA . VAL A 1 207 ? 6.329 -12.172 -5.208 1.00 72.31 207 VAL A CA 1
ATOM 1536 C C . VAL A 1 207 ? 5.615 -13.529 -5.179 1.00 72.31 207 VAL A C 1
ATOM 1538 O O . VAL A 1 207 ? 4.419 -13.583 -4.909 1.00 72.31 207 VAL A O 1
ATOM 1541 N N . GLU A 1 208 ? 6.354 -14.629 -5.319 1.00 75.69 208 GLU A N 1
ATOM 1542 C CA . GLU A 1 208 ? 5.836 -15.997 -5.258 1.00 75.69 208 GLU A CA 1
ATOM 1543 C C . GLU A 1 208 ? 5.331 -16.402 -3.862 1.00 75.69 208 GLU A C 1
ATOM 1545 O O . GLU A 1 208 ? 4.357 -17.143 -3.727 1.00 75.69 208 GLU A O 1
ATOM 1550 N N . ALA A 1 209 ? 5.937 -15.904 -2.780 1.00 76.94 209 ALA A N 1
ATOM 1551 C CA . ALA A 1 209 ? 5.379 -16.065 -1.435 1.00 76.94 209 ALA A CA 1
ATOM 1552 C C . ALA A 1 209 ? 4.026 -15.340 -1.293 1.00 76.94 209 ALA A C 1
ATOM 1554 O O . ALA A 1 209 ? 3.075 -15.912 -0.757 1.00 76.94 209 ALA A O 1
ATOM 1555 N N . TYR A 1 210 ? 3.909 -14.120 -1.828 1.00 87.81 210 TYR A N 1
ATOM 1556 C CA . TYR A 1 210 ? 2.660 -13.354 -1.797 1.00 87.81 210 TYR A CA 1
ATOM 1557 C C . TYR A 1 210 ? 1.575 -13.982 -2.678 1.00 87.81 210 TYR A C 1
ATOM 1559 O O . TYR A 1 210 ? 0.436 -14.095 -2.232 1.00 87.81 210 TYR A O 1
ATOM 1567 N N . LYS A 1 211 ? 1.911 -14.473 -3.877 1.00 90.38 211 LYS A N 1
ATOM 1568 C CA . LYS A 1 211 ? 0.978 -15.195 -4.761 1.00 90.38 211 LYS A CA 1
ATOM 1569 C C . LYS A 1 211 ? 0.399 -16.434 -4.093 1.00 90.38 211 LYS A C 1
ATOM 1571 O O . LYS A 1 211 ? -0.819 -16.586 -4.063 1.00 90.38 211 LYS A O 1
ATOM 1576 N N . ARG A 1 212 ? 1.246 -17.269 -3.479 1.00 87.69 212 ARG A N 1
ATOM 1577 C CA . ARG A 1 212 ? 0.803 -18.448 -2.714 1.00 87.69 212 ARG A CA 1
ATOM 1578 C C . ARG A 1 212 ? -0.104 -18.070 -1.542 1.00 87.69 212 ARG A C 1
ATOM 1580 O O . ARG A 1 212 ? -1.114 -18.735 -1.325 1.00 87.69 212 ARG A O 1
ATOM 1587 N N . ALA A 1 213 ? 0.196 -16.976 -0.838 1.00 89.31 213 ALA A N 1
ATOM 1588 C CA . ALA A 1 213 ? -0.675 -16.456 0.214 1.00 89.31 213 ALA A CA 1
ATOM 1589 C C . ALA A 1 213 ? -2.038 -15.982 -0.330 1.00 89.31 213 ALA A C 1
ATOM 1591 O O . ALA A 1 213 ? -3.060 -16.344 0.242 1.00 89.31 213 ALA A O 1
ATOM 1592 N N . VAL A 1 214 ? -2.090 -15.243 -1.447 1.00 92.25 214 VAL A N 1
ATOM 1593 C CA . VAL A 1 214 ? -3.354 -14.837 -2.105 1.00 92.25 214 VAL A CA 1
ATOM 1594 C C . VAL A 1 214 ? -4.161 -16.064 -2.559 1.00 92.25 214 VAL A C 1
ATOM 1596 O O . VAL A 1 214 ? -5.359 -16.159 -2.280 1.00 92.25 214 VAL A O 1
ATOM 1599 N N . ALA A 1 215 ? -3.507 -17.024 -3.220 1.00 90.81 215 ALA A N 1
ATOM 1600 C CA . ALA A 1 215 ? -4.129 -18.237 -3.749 1.00 90.81 215 ALA A CA 1
ATOM 1601 C C . ALA A 1 215 ? -4.722 -19.136 -2.650 1.00 90.81 215 ALA A C 1
ATOM 1603 O O . ALA A 1 215 ? -5.716 -19.816 -2.894 1.00 90.81 215 ALA A O 1
ATOM 1604 N N . TRP A 1 216 ? -4.170 -19.108 -1.431 1.00 95.19 216 TRP A N 1
ATOM 1605 C CA . TRP A 1 216 ? -4.735 -19.821 -0.280 1.00 95.19 216 TRP A CA 1
ATOM 1606 C C . TRP A 1 216 ? -6.146 -19.326 0.090 1.00 95.19 216 TRP A C 1
ATOM 1608 O O . TRP A 1 216 ? -7.014 -20.135 0.411 1.00 95.19 216 TRP A O 1
ATOM 1618 N N . PHE A 1 217 ? -6.406 -18.015 -0.001 1.00 96.38 217 PHE A N 1
ATOM 1619 C CA . PHE A 1 217 ? -7.743 -17.447 0.236 1.00 96.38 217 PHE A CA 1
ATOM 1620 C C . PHE A 1 217 ? -8.673 -17.615 -0.967 1.00 96.38 217 PHE A C 1
ATOM 1622 O O . PHE A 1 217 ? -9.854 -17.921 -0.795 1.00 96.38 217 PHE A O 1
ATOM 1629 N N . ASN A 1 218 ? -8.157 -17.402 -2.182 1.00 96.75 218 ASN A N 1
ATOM 1630 C CA . ASN A 1 218 ? -8.938 -17.500 -3.410 1.00 96.75 218 ASN A CA 1
ATOM 1631 C C . ASN A 1 218 ? -8.200 -18.310 -4.493 1.00 96.75 218 ASN A C 1
ATOM 1633 O O . ASN A 1 218 ? -7.586 -17.728 -5.392 1.00 96.75 218 ASN A O 1
ATOM 1637 N N . PRO A 1 219 ? -8.318 -19.652 -4.476 1.00 95.50 219 PRO A N 1
ATOM 1638 C CA . PRO A 1 219 ? -7.653 -20.531 -5.440 1.00 95.50 219 PRO A CA 1
ATOM 1639 C C . PRO A 1 219 ? -8.270 -20.484 -6.850 1.00 95.50 219 PRO A C 1
ATOM 1641 O O . PRO A 1 219 ? -7.876 -21.257 -7.716 1.00 95.50 219 PRO A O 1
ATOM 1644 N N . ARG A 1 220 ? -9.262 -19.612 -7.094 1.00 96.56 220 ARG A N 1
ATOM 1645 C CA . ARG A 1 220 ? -9.884 -19.412 -8.416 1.00 96.56 220 ARG A CA 1
ATOM 1646 C C . ARG A 1 220 ? -9.236 -18.290 -9.232 1.00 96.56 220 ARG A C 1
ATOM 1648 O O . ARG A 1 220 ? -9.643 -18.073 -10.370 1.00 96.56 220 ARG A O 1
ATOM 1655 N N . LEU A 1 221 ? -8.293 -17.546 -8.653 1.00 89.94 221 LEU A N 1
ATOM 1656 C CA . LEU A 1 221 ? -7.577 -16.481 -9.355 1.00 89.94 221 LEU A CA 1
ATOM 1657 C C . LEU A 1 221 ? -6.591 -17.077 -10.360 1.00 89.94 221 LEU A C 1
ATOM 1659 O O . LEU A 1 221 ? -5.882 -18.033 -10.054 1.00 89.94 221 LEU A O 1
ATOM 1663 N N . SER A 1 222 ? -6.535 -16.494 -11.555 1.00 91.44 222 SER A N 1
ATOM 1664 C CA . SER A 1 222 ? -5.551 -16.869 -12.566 1.00 91.44 222 SER A CA 1
ATOM 1665 C C . SER A 1 222 ? -4.163 -16.329 -12.220 1.00 91.44 222 SER A C 1
ATOM 1667 O O . SER A 1 222 ? -4.019 -15.339 -11.501 1.00 91.44 222 SER A O 1
ATOM 1669 N N . GLU A 1 223 ? -3.126 -16.948 -12.780 1.00 87.38 223 GLU A N 1
ATOM 1670 C CA . GLU A 1 223 ? -1.733 -16.567 -12.533 1.00 87.38 223 GLU A CA 1
ATOM 1671 C C . GLU A 1 223 ? -1.445 -15.060 -12.772 1.00 87.38 223 GLU A C 1
ATOM 1673 O O . GLU A 1 223 ? -0.868 -14.423 -11.887 1.00 87.38 223 GLU A O 1
ATOM 1678 N N . PRO A 1 224 ? -1.936 -14.408 -13.854 1.00 76.62 224 PRO A N 1
ATOM 1679 C CA . PRO A 1 224 ? -1.787 -12.957 -14.022 1.00 76.62 224 PRO A CA 1
ATOM 1680 C C . PRO A 1 224 ? -2.499 -12.117 -12.949 1.00 76.62 224 PRO A C 1
ATOM 1682 O O . PRO A 1 224 ? -2.040 -11.021 -12.621 1.00 76.62 224 PRO A O 1
ATOM 1685 N N . GLN A 1 225 ? -3.616 -12.602 -12.393 1.00 78.38 225 GLN A N 1
ATOM 1686 C CA . GLN A 1 225 ? -4.333 -11.926 -11.305 1.00 78.38 225 GLN A CA 1
ATOM 1687 C C . GLN A 1 225 ? -3.565 -12.049 -9.985 1.00 78.38 225 GLN A C 1
ATOM 1689 O O . GLN A 1 225 ? -3.424 -11.051 -9.279 1.00 78.38 225 GLN A O 1
ATOM 1694 N N . LEU A 1 226 ? -3.022 -13.233 -9.677 1.00 77.75 226 LEU A N 1
ATOM 1695 C CA . LEU A 1 226 ? -2.154 -13.453 -8.515 1.00 77.75 226 LEU A CA 1
ATOM 1696 C C . LEU A 1 226 ? -0.912 -12.550 -8.578 1.00 77.75 226 LEU A C 1
ATOM 1698 O O . LEU A 1 226 ? -0.623 -11.837 -7.617 1.00 77.75 226 LEU A O 1
ATOM 1702 N N . GLU A 1 227 ? -0.231 -12.523 -9.727 1.00 78.31 227 GLU A N 1
ATOM 1703 C CA . GLU A 1 227 ? 0.934 -11.670 -9.992 1.00 78.31 227 GLU A CA 1
ATOM 1704 C C . GLU A 1 227 ? 0.591 -10.179 -9.811 1.00 78.31 227 GLU A C 1
ATOM 1706 O O . GLU A 1 227 ? 1.302 -9.447 -9.118 1.00 78.31 227 GLU A O 1
ATOM 1711 N N . THR A 1 228 ? -0.542 -9.734 -10.370 1.00 76.50 228 THR A N 1
ATOM 1712 C CA . THR A 1 228 ? -1.016 -8.343 -10.283 1.00 76.50 228 THR A CA 1
ATOM 1713 C C . THR A 1 228 ? -1.329 -7.939 -8.843 1.00 76.50 228 THR A C 1
ATOM 1715 O O . THR A 1 228 ? -0.910 -6.864 -8.411 1.00 76.50 228 THR A O 1
ATOM 1718 N N . ILE A 1 229 ? -2.024 -8.786 -8.074 1.00 76.19 229 ILE A N 1
ATOM 1719 C CA . ILE A 1 229 ? -2.332 -8.522 -6.660 1.00 76.19 229 ILE A CA 1
ATOM 1720 C C . ILE A 1 229 ? -1.038 -8.464 -5.843 1.00 76.19 229 ILE A C 1
ATOM 1722 O O . ILE A 1 229 ? -0.818 -7.485 -5.131 1.00 76.19 229 ILE A O 1
ATOM 1726 N N . ALA A 1 230 ? -0.160 -9.463 -5.972 1.00 76.62 230 ALA A N 1
ATOM 1727 C CA . ALA A 1 230 ? 1.088 -9.535 -5.215 1.00 76.62 230 ALA A CA 1
ATOM 1728 C C . ALA A 1 230 ? 1.999 -8.327 -5.488 1.00 76.62 230 ALA A C 1
ATOM 1730 O O . ALA A 1 230 ? 2.462 -7.676 -4.547 1.00 76.62 230 ALA A O 1
ATOM 1731 N N . ARG A 1 231 ? 2.202 -7.963 -6.763 1.00 77.12 231 ARG A N 1
ATOM 1732 C CA . ARG A 1 231 ? 2.994 -6.780 -7.138 1.00 77.12 231 ARG A CA 1
ATOM 1733 C C . ARG A 1 231 ? 2.344 -5.471 -6.708 1.00 77.12 231 ARG A C 1
ATOM 1735 O O . ARG A 1 231 ? 3.064 -4.585 -6.258 1.00 77.12 231 ARG A O 1
ATOM 1742 N N . SER A 1 232 ? 1.018 -5.350 -6.791 1.00 72.31 232 SER A N 1
ATOM 1743 C CA . SER A 1 232 ? 0.305 -4.154 -6.321 1.00 72.31 232 SER A CA 1
ATOM 1744 C C . SER A 1 232 ? 0.457 -3.984 -4.811 1.00 72.31 232 SER A C 1
ATOM 1746 O O . SER A 1 232 ? 0.821 -2.903 -4.353 1.00 72.31 232 SER A O 1
ATOM 1748 N N . VAL A 1 233 ? 0.260 -5.052 -4.029 1.00 77.50 233 VAL A N 1
ATOM 1749 C CA . VAL A 1 233 ? 0.453 -5.016 -2.572 1.00 77.50 233 VAL A CA 1
ATOM 1750 C C . VAL A 1 233 ? 1.884 -4.607 -2.236 1.00 77.50 233 VAL A C 1
ATOM 1752 O O . VAL A 1 233 ? 2.062 -3.629 -1.515 1.00 77.50 233 VAL A O 1
ATOM 1755 N N . LEU A 1 234 ? 2.896 -5.292 -2.776 1.00 74.00 234 LEU A N 1
ATOM 1756 C CA . LEU A 1 234 ? 4.307 -5.000 -2.495 1.00 74.00 234 LEU A CA 1
ATOM 1757 C C . LEU A 1 234 ? 4.707 -3.581 -2.939 1.00 74.00 234 LEU A C 1
ATOM 1759 O O . LEU A 1 234 ? 5.310 -2.836 -2.165 1.00 74.00 234 LEU A O 1
ATOM 1763 N N . GLY A 1 235 ? 4.328 -3.185 -4.157 1.00 61.44 235 GLY A N 1
ATOM 1764 C CA . GLY A 1 235 ? 4.667 -1.894 -4.752 1.00 61.44 235 GLY A CA 1
ATOM 1765 C C . GLY A 1 235 ? 4.019 -0.710 -4.036 1.00 61.44 235 GLY A C 1
ATOM 1766 O O . GLY A 1 235 ? 4.715 0.236 -3.668 1.00 61.44 235 GLY A O 1
ATOM 1767 N N . PHE A 1 236 ? 2.710 -0.761 -3.767 1.00 72.19 236 PHE A N 1
ATOM 1768 C CA . PHE A 1 236 ? 2.030 0.321 -3.049 1.00 72.19 236 PHE A CA 1
ATOM 1769 C C . PHE A 1 236 ? 2.419 0.364 -1.567 1.00 72.19 236 PHE A C 1
ATOM 1771 O O . PHE A 1 236 ? 2.601 1.453 -1.028 1.00 72.19 236 PHE A O 1
ATOM 1778 N N . SER A 1 237 ? 2.639 -0.784 -0.921 1.00 69.50 237 SER A N 1
ATOM 1779 C CA . SER A 1 237 ? 3.157 -0.842 0.456 1.00 69.50 237 SER A CA 1
ATOM 1780 C C . SER A 1 237 ? 4.530 -0.181 0.581 1.00 69.50 237 SER A C 1
ATOM 1782 O O . SER A 1 237 ? 4.730 0.653 1.464 1.00 69.50 237 SER A O 1
ATOM 1784 N N . SER A 1 238 ? 5.443 -0.472 -0.356 1.00 67.75 238 SER A N 1
ATOM 1785 C CA . SER A 1 238 ? 6.740 0.207 -0.453 1.00 67.75 238 SER A CA 1
ATOM 1786 C C . SER A 1 238 ? 6.567 1.707 -0.722 1.00 67.75 238 SER A C 1
ATOM 1788 O O . SER A 1 238 ? 7.152 2.519 -0.006 1.00 67.75 238 SER A O 1
ATOM 1790 N N . ARG A 1 239 ? 5.718 2.105 -1.680 1.00 62.19 239 ARG A N 1
ATOM 1791 C CA . ARG A 1 239 ? 5.484 3.518 -2.039 1.00 62.19 239 ARG A CA 1
ATOM 1792 C C . ARG A 1 239 ? 4.908 4.360 -0.894 1.00 62.19 239 ARG A C 1
ATOM 1794 O O . ARG A 1 239 ? 5.291 5.516 -0.764 1.00 62.19 239 ARG A O 1
ATOM 1801 N N . TYR A 1 240 ? 4.002 3.804 -0.090 1.00 65.75 240 TYR A N 1
ATOM 1802 C CA . TYR A 1 240 ? 3.280 4.537 0.961 1.00 65.75 240 TYR A CA 1
ATOM 1803 C C . TYR A 1 240 ? 3.767 4.249 2.388 1.00 65.75 240 TYR A C 1
ATOM 1805 O O . TYR A 1 240 ? 3.202 4.793 3.335 1.00 65.75 240 TYR A O 1
ATOM 1813 N N . GLY A 1 241 ? 4.796 3.418 2.576 1.00 71.44 241 GLY A N 1
ATOM 1814 C CA . GLY A 1 241 ? 5.341 3.118 3.903 1.00 71.44 241 GLY A CA 1
ATOM 1815 C C . GLY A 1 241 ? 4.325 2.428 4.819 1.00 71.44 241 GLY A C 1
ATOM 1816 O O . GLY A 1 241 ? 4.081 2.887 5.939 1.00 71.44 241 GLY A O 1
ATOM 1817 N N . VAL A 1 242 ? 3.709 1.354 4.319 1.00 76.81 242 VAL A N 1
ATOM 1818 C CA . VAL A 1 242 ? 2.796 0.459 5.055 1.00 76.81 242 VAL A CA 1
ATOM 1819 C C . VAL A 1 242 ? 3.348 -0.959 4.948 1.00 76.81 242 VAL A C 1
ATOM 1821 O O . VAL A 1 242 ? 3.857 -1.327 3.897 1.00 76.81 242 VAL A O 1
ATOM 1824 N N . ASP A 1 243 ? 3.264 -1.770 6.005 1.00 82.31 243 ASP A N 1
ATOM 1825 C CA . ASP A 1 243 ? 3.736 -3.157 5.933 1.00 82.31 243 ASP A CA 1
ATOM 1826 C C . ASP A 1 243 ? 2.868 -3.980 4.952 1.00 82.31 243 ASP A C 1
ATOM 1828 O O . ASP A 1 243 ? 1.649 -4.068 5.151 1.00 82.31 243 ASP A O 1
ATOM 1832 N N . PRO A 1 244 ? 3.446 -4.617 3.914 1.00 80.38 244 PRO A N 1
ATOM 1833 C CA . PRO A 1 244 ? 2.673 -5.386 2.941 1.00 80.38 244 PRO A CA 1
ATOM 1834 C C . PRO A 1 244 ? 1.935 -6.584 3.555 1.00 80.38 244 PRO A C 1
ATOM 1836 O O . PRO A 1 244 ? 0.882 -6.972 3.050 1.00 80.38 244 PRO A O 1
ATOM 1839 N N . ARG A 1 245 ? 2.397 -7.118 4.692 1.00 90.62 245 ARG A N 1
ATOM 1840 C CA . ARG A 1 245 ? 1.703 -8.175 5.446 1.00 90.62 245 ARG A CA 1
ATOM 1841 C C . ARG A 1 245 ? 0.448 -7.647 6.141 1.00 90.62 245 ARG A C 1
ATOM 1843 O O . ARG A 1 245 ? -0.547 -8.362 6.229 1.00 90.62 245 ARG A O 1
ATOM 1850 N N . LEU A 1 246 ? 0.457 -6.389 6.594 1.00 94.19 246 LEU A N 1
ATOM 1851 C CA . LEU A 1 246 ? -0.735 -5.734 7.145 1.00 94.19 246 LEU A CA 1
ATOM 1852 C C . LEU A 1 246 ? -1.772 -5.484 6.044 1.00 94.19 246 LEU A C 1
ATOM 1854 O O . LEU A 1 246 ? -2.962 -5.708 6.259 1.00 94.19 246 LEU A O 1
ATOM 1858 N N . VAL A 1 247 ? -1.325 -5.078 4.852 1.00 96.56 247 VAL A N 1
ATOM 1859 C CA . VAL A 1 247 ? -2.202 -4.923 3.681 1.00 96.56 247 VAL A CA 1
ATOM 1860 C C . VAL A 1 247 ? -2.823 -6.269 3.303 1.00 96.56 247 VAL A C 1
ATOM 1862 O O . VAL A 1 247 ? -4.045 -6.355 3.206 1.00 96.56 247 VAL A O 1
ATOM 1865 N N . MET A 1 248 ? -2.024 -7.339 3.197 1.00 97.56 248 MET A N 1
ATOM 1866 C CA . MET A 1 248 ? -2.532 -8.702 2.983 1.00 97.56 248 MET A CA 1
ATOM 1867 C C . MET A 1 248 ? -3.581 -9.103 4.028 1.00 97.56 248 MET A C 1
ATOM 1869 O O . MET A 1 248 ? -4.632 -9.626 3.667 1.00 97.56 248 MET A O 1
ATOM 1873 N N . ALA A 1 249 ? -3.335 -8.818 5.311 1.00 96.38 249 ALA A N 1
ATOM 1874 C CA . ALA A 1 249 ? -4.260 -9.130 6.400 1.00 96.38 249 ALA A CA 1
ATOM 1875 C C . ALA A 1 249 ? -5.586 -8.352 6.320 1.00 96.38 249 ALA A C 1
ATOM 1877 O O . ALA A 1 249 ? -6.632 -8.902 6.662 1.00 96.38 249 ALA A O 1
ATOM 1878 N N . VAL A 1 250 ? -5.569 -7.101 5.848 1.00 98.75 250 VAL A N 1
ATOM 1879 C CA . VAL A 1 250 ? -6.792 -6.322 5.587 1.00 98.75 250 VAL A CA 1
ATOM 1880 C C . VAL A 1 250 ? -7.564 -6.910 4.402 1.00 98.75 250 VAL A C 1
ATOM 1882 O O . VAL A 1 250 ? -8.732 -7.257 4.561 1.00 98.75 250 VAL A O 1
ATOM 1885 N N . LEU A 1 251 ? -6.922 -7.111 3.245 1.00 98.75 251 LEU A N 1
ATOM 1886 C CA . LEU A 1 251 ? -7.585 -7.638 2.038 1.00 98.75 251 LEU A CA 1
ATOM 1887 C C . LEU A 1 251 ? -8.164 -9.053 2.254 1.00 98.75 251 LEU A C 1
ATOM 1889 O O . LEU A 1 251 ? -9.263 -9.363 1.784 1.00 98.75 251 LEU A O 1
ATOM 1893 N N . ALA A 1 252 ? -7.465 -9.885 3.033 1.00 98.25 252 ALA A N 1
ATOM 1894 C CA . ALA A 1 252 ? -7.927 -11.198 3.475 1.00 98.25 252 ALA A CA 1
ATOM 1895 C C . ALA A 1 252 ? -9.231 -11.137 4.291 1.00 98.25 252 ALA A C 1
ATOM 1897 O O . ALA A 1 252 ? -10.110 -11.979 4.109 1.00 98.25 252 ALA A O 1
ATOM 1898 N N . VAL A 1 253 ? -9.372 -10.154 5.189 1.00 98.44 253 VAL A N 1
ATOM 1899 C CA . VAL A 1 253 ? -10.561 -10.008 6.049 1.00 98.44 253 VAL A CA 1
ATOM 1900 C C . VAL A 1 253 ? -11.712 -9.300 5.334 1.00 98.44 253 VAL A C 1
ATOM 1902 O O . VAL A 1 253 ? -12.864 -9.642 5.597 1.00 98.44 253 VAL A O 1
ATOM 1905 N N . GLU A 1 254 ? -11.416 -8.350 4.445 1.00 98.38 254 GLU A N 1
ATOM 1906 C CA . GLU A 1 254 ? -12.425 -7.564 3.726 1.00 98.38 254 GLU A CA 1
ATOM 1907 C C . GLU A 1 254 ? -13.109 -8.359 2.601 1.00 98.38 254 GLU A C 1
ATOM 1909 O O . GLU A 1 254 ? -14.337 -8.375 2.517 1.00 98.38 254 GLU A O 1
ATOM 1914 N N . SER A 1 255 ? -12.346 -9.055 1.749 1.00 98.44 255 SER A N 1
ATOM 1915 C CA . SER A 1 255 ? -12.904 -9.775 0.586 1.00 98.44 255 SER A CA 1
ATOM 1916 C C . SER A 1 255 ? -12.493 -11.241 0.465 1.00 98.44 255 SER A C 1
ATOM 1918 O O . SER A 1 255 ? -13.053 -11.947 -0.375 1.00 98.44 255 SER A O 1
ATOM 1920 N N . GLY A 1 256 ? -11.494 -11.704 1.226 1.00 97.38 256 GLY A N 1
ATOM 1921 C CA . GLY A 1 256 ? -10.849 -12.995 0.961 1.00 97.38 256 GLY A CA 1
ATOM 1922 C C . GLY A 1 256 ? -10.228 -13.055 -0.441 1.00 97.38 256 GLY A C 1
ATOM 1923 O O . GLY A 1 256 ? -10.248 -14.101 -1.077 1.00 97.38 256 GLY A O 1
ATOM 1924 N N . PHE A 1 257 ? -9.743 -11.918 -0.951 1.00 98.00 257 PHE A N 1
ATOM 1925 C CA . PHE A 1 257 ? -9.244 -11.734 -2.319 1.00 98.00 257 PHE A CA 1
ATOM 1926 C C . PHE A 1 257 ? -10.268 -12.007 -3.439 1.00 98.00 257 PHE A C 1
ATOM 1928 O O . PHE A 1 257 ? -9.909 -12.385 -4.559 1.00 98.00 257 PHE A O 1
ATOM 1935 N N . LYS A 1 258 ? -11.560 -11.778 -3.177 1.00 98.06 258 LYS A N 1
ATOM 1936 C CA . LYS A 1 258 ? -12.601 -11.763 -4.214 1.00 98.06 258 LYS A CA 1
ATOM 1937 C C . LYS A 1 258 ? -12.621 -10.403 -4.942 1.00 98.06 258 LYS A C 1
ATOM 1939 O O . LYS A 1 258 ? -12.967 -9.384 -4.348 1.00 98.06 258 LYS A O 1
ATOM 1944 N N . LEU A 1 259 ? -12.281 -10.397 -6.236 1.00 92.31 259 LEU A N 1
ATOM 1945 C CA . LEU A 1 259 ? -12.178 -9.185 -7.073 1.00 92.31 259 LEU A CA 1
ATOM 1946 C C . LEU A 1 259 ? -13.517 -8.446 -7.245 1.00 92.31 259 LEU A C 1
ATOM 1948 O O . LEU A 1 259 ? -13.585 -7.232 -7.087 1.00 92.31 259 LEU A O 1
ATOM 1952 N N . ASP A 1 260 ? -14.590 -9.189 -7.513 1.00 93.75 260 ASP A N 1
ATOM 1953 C CA . ASP A 1 260 ? -15.966 -8.721 -7.736 1.00 93.75 260 ASP A CA 1
ATOM 1954 C C . ASP A 1 260 ? -16.786 -8.637 -6.429 1.00 93.75 260 ASP A C 1
ATOM 1956 O O . ASP A 1 260 ? -18.005 -8.798 -6.420 1.00 93.75 260 ASP A O 1
ATOM 1960 N N . ALA A 1 261 ? -16.133 -8.458 -5.277 1.00 97.75 261 ALA A N 1
ATOM 1961 C CA . ALA A 1 261 ? -16.822 -8.423 -3.990 1.00 97.75 261 ALA A CA 1
ATOM 1962 C C . ALA A 1 261 ? -17.641 -7.133 -3.803 1.00 97.75 261 ALA A C 1
ATOM 1964 O O . ALA A 1 261 ? -17.082 -6.036 -3.773 1.00 97.75 261 ALA A O 1
ATOM 1965 N N . THR A 1 262 ? -18.948 -7.273 -3.567 1.00 98.31 262 THR A N 1
ATOM 1966 C CA . THR A 1 262 ? -19.834 -6.175 -3.147 1.00 98.31 262 THR A CA 1
ATOM 1967 C C . THR A 1 262 ? -20.512 -6.524 -1.822 1.00 98.31 262 THR A C 1
ATOM 1969 O O . THR A 1 262 ? -21.214 -7.534 -1.733 1.00 98.31 262 THR A O 1
ATOM 1972 N N . SER A 1 263 ? -20.344 -5.709 -0.777 1.00 96.81 263 SER A N 1
ATOM 1973 C CA . SER A 1 263 ? -21.067 -5.924 0.486 1.00 96.81 263 SER A CA 1
ATOM 1974 C C . SER A 1 263 ? -22.521 -5.449 0.419 1.00 96.81 263 SER A C 1
ATOM 1976 O O . SER A 1 263 ? -22.886 -4.587 -0.378 1.00 96.81 263 SER A O 1
ATOM 1978 N N . ARG A 1 264 ? -23.345 -5.908 1.371 1.00 96.44 264 ARG A N 1
ATOM 1979 C CA . ARG A 1 264 ? -24.716 -5.402 1.599 1.00 96.44 264 ARG A CA 1
ATOM 1980 C C . ARG A 1 264 ? -24.796 -3.891 1.881 1.00 96.44 264 ARG A C 1
ATOM 1982 O O . ARG A 1 264 ? -25.881 -3.331 1.802 1.00 96.44 264 ARG A O 1
ATOM 1989 N N . LYS A 1 265 ? -23.678 -3.242 2.234 1.00 93.62 265 LYS A N 1
ATOM 1990 C CA . LYS A 1 265 ? -23.575 -1.786 2.448 1.00 93.62 265 LYS A CA 1
ATOM 1991 C C . LYS A 1 265 ? -23.061 -1.046 1.192 1.00 93.62 265 LYS A C 1
ATOM 1993 O O . LYS A 1 265 ? -22.919 0.169 1.231 1.00 93.62 265 LYS A O 1
ATOM 1998 N N . GLY A 1 266 ? -22.775 -1.755 0.093 1.00 97.19 266 GLY A N 1
ATOM 1999 C CA . GLY A 1 266 ? -22.244 -1.191 -1.154 1.00 97.19 266 GLY A CA 1
ATOM 2000 C C . GLY A 1 266 ? -20.724 -0.989 -1.176 1.00 97.19 266 GLY A C 1
ATOM 2001 O O . GLY A 1 266 ? -20.231 -0.222 -1.996 1.00 97.19 266 GLY A O 1
ATOM 2002 N N . ALA A 1 267 ? -19.979 -1.638 -0.278 1.00 97.88 267 ALA A N 1
ATOM 2003 C CA . ALA A 1 267 ? -18.513 -1.624 -0.287 1.00 97.88 267 ALA A CA 1
ATOM 2004 C C . ALA A 1 267 ? -17.971 -2.520 -1.416 1.00 97.88 267 ALA A C 1
ATOM 2006 O O . ALA A 1 267 ? -18.549 -3.579 -1.651 1.00 97.88 267 ALA A O 1
ATOM 2007 N N . MET A 1 268 ? -16.910 -2.106 -2.119 1.00 98.50 268 MET A N 1
ATOM 2008 C CA . MET A 1 268 ? -16.510 -2.692 -3.410 1.00 98.50 268 MET A CA 1
ATOM 2009 C C . MET A 1 268 ? -15.053 -3.175 -3.451 1.00 98.50 268 MET A C 1
ATOM 2011 O O . MET A 1 268 ? -14.148 -2.518 -2.927 1.00 98.50 268 MET A O 1
ATOM 2015 N N . GLY A 1 269 ? -14.833 -4.295 -4.142 1.00 98.31 269 GLY A N 1
ATOM 2016 C CA . GLY A 1 269 ? -13.521 -4.838 -4.495 1.00 98.31 269 GLY A CA 1
ATOM 2017 C C . GLY A 1 269 ? -12.701 -5.373 -3.318 1.00 98.31 269 GLY A C 1
ATOM 2018 O O . GLY A 1 269 ? -13.215 -5.598 -2.220 1.00 98.31 269 GLY A O 1
ATOM 2019 N N . LEU A 1 270 ? -11.404 -5.579 -3.563 1.00 98.00 270 LEU A N 1
ATOM 2020 C CA . LEU A 1 270 ? -10.491 -6.320 -2.683 1.00 98.00 270 LEU A CA 1
ATOM 2021 C C . LEU A 1 270 ? -10.430 -5.807 -1.233 1.00 98.00 270 LEU A C 1
ATOM 2023 O O . LEU A 1 270 ? -10.472 -6.608 -0.301 1.00 98.00 270 LEU A O 1
ATOM 2027 N N . GLY A 1 271 ? -10.335 -4.494 -1.039 1.00 97.94 271 GLY A N 1
ATOM 2028 C CA . GLY A 1 271 ? -10.303 -3.833 0.267 1.00 97.94 271 GLY A CA 1
ATOM 2029 C C . GLY A 1 271 ? -11.632 -3.207 0.685 1.00 97.94 271 GLY A C 1
ATOM 2030 O O . GLY A 1 271 ? -11.629 -2.357 1.573 1.00 97.94 271 GLY A O 1
ATOM 2031 N N . GLN A 1 272 ? -12.743 -3.587 0.034 1.00 98.50 272 GLN A N 1
ATOM 2032 C CA . GLN A 1 272 ? -14.111 -3.150 0.351 1.00 98.50 272 GLN A CA 1
ATOM 2033 C C . GLN A 1 272 ? -14.243 -1.625 0.529 1.00 98.50 272 GLN A C 1
ATOM 2035 O O . GLN A 1 272 ? -14.697 -1.105 1.549 1.00 98.50 272 GLN A O 1
ATOM 2040 N N . LEU A 1 273 ? -13.881 -0.878 -0.513 1.00 97.31 273 LEU A N 1
ATOM 2041 C CA . LEU A 1 273 ? -13.986 0.577 -0.509 1.00 97.31 273 LEU A CA 1
ATOM 2042 C C . LEU A 1 273 ? -15.451 1.006 -0.660 1.00 97.31 273 LEU A C 1
ATOM 2044 O O . LEU A 1 273 ? -16.121 0.655 -1.632 1.00 97.31 273 LEU A O 1
ATOM 2048 N N . MET A 1 274 ? -15.953 1.806 0.282 1.00 97.69 274 MET A N 1
ATOM 2049 C CA . MET A 1 274 ? -17.263 2.456 0.148 1.00 97.69 274 MET A CA 1
ATOM 2050 C C . MET A 1 274 ? -17.256 3.444 -1.036 1.00 97.69 274 MET A C 1
ATOM 2052 O O . MET A 1 274 ? -16.234 4.098 -1.257 1.00 97.69 274 MET A O 1
ATOM 2056 N N . PRO A 1 275 ? -18.375 3.660 -1.760 1.00 96.88 275 PRO A N 1
ATOM 2057 C CA . PRO A 1 275 ? -18.370 4.459 -2.992 1.00 96.88 275 PRO A CA 1
ATOM 2058 C C . PRO A 1 275 ? -17.912 5.911 -2.797 1.00 96.88 275 PRO A C 1
ATOM 2060 O O . PRO A 1 275 ? -17.249 6.477 -3.663 1.00 96.88 275 PRO A O 1
ATOM 2063 N N . ALA A 1 276 ? -18.233 6.519 -1.650 1.00 95.06 276 ALA A N 1
ATOM 2064 C CA . ALA A 1 276 ? -17.754 7.857 -1.301 1.00 95.06 276 ALA A CA 1
ATOM 2065 C C . ALA A 1 276 ? -16.239 7.882 -1.021 1.00 95.06 276 ALA A C 1
ATOM 2067 O O . ALA A 1 276 ? -15.556 8.804 -1.461 1.00 95.06 276 ALA A O 1
ATOM 2068 N N . THR A 1 277 ? -15.709 6.854 -0.351 1.00 92.75 277 THR A N 1
ATOM 2069 C CA . THR A 1 277 ? -14.273 6.695 -0.073 1.00 92.75 277 THR A CA 1
ATOM 2070 C C . THR A 1 277 ? -13.481 6.468 -1.358 1.00 92.75 277 THR A C 1
ATOM 2072 O O . THR A 1 277 ? -12.463 7.119 -1.562 1.00 92.75 277 THR A O 1
ATOM 2075 N N . ALA A 1 278 ? -13.976 5.607 -2.254 1.00 91.25 278 ALA A N 1
ATOM 2076 C CA . ALA A 1 278 ? -13.375 5.359 -3.563 1.00 91.25 278 ALA A CA 1
ATOM 2077 C C . ALA A 1 278 ? -13.246 6.663 -4.375 1.00 91.25 278 ALA A C 1
ATOM 2079 O O . ALA A 1 278 ? -12.142 7.027 -4.781 1.00 91.25 278 ALA A O 1
ATOM 2080 N N . ARG A 1 279 ? -14.341 7.432 -4.506 1.00 93.19 279 ARG A N 1
ATOM 2081 C CA . ARG A 1 279 ? -14.321 8.749 -5.170 1.00 93.19 279 ARG A CA 1
ATOM 2082 C C . ARG A 1 279 ? -13.360 9.733 -4.500 1.00 93.19 279 ARG A C 1
ATOM 2084 O O . ARG A 1 279 ? -12.585 10.377 -5.194 1.00 93.19 279 ARG A O 1
ATOM 2091 N N . GLY A 1 280 ? -13.372 9.820 -3.167 1.00 88.25 280 GLY A N 1
ATOM 2092 C CA . GLY A 1 280 ? -12.475 10.702 -2.408 1.00 88.25 280 GLY A CA 1
ATOM 2093 C C . GLY A 1 280 ? -10.985 10.359 -2.537 1.00 88.25 280 GLY A C 1
ATOM 2094 O O . GLY A 1 280 ? -10.143 11.209 -2.269 1.00 88.25 280 GLY A O 1
ATOM 2095 N N . LEU A 1 281 ? -10.653 9.139 -2.970 1.00 82.81 281 LEU A N 1
ATOM 2096 C CA . LEU A 1 281 ? -9.284 8.694 -3.243 1.00 82.81 281 LEU A CA 1
ATOM 2097 C C . LEU A 1 281 ? -8.915 8.740 -4.738 1.00 82.81 281 LEU A C 1
ATOM 2099 O O . LEU A 1 281 ? -7.769 8.443 -5.074 1.00 82.81 281 LEU A O 1
ATOM 2103 N N . GLY A 1 282 ? -9.838 9.138 -5.622 1.00 87.75 282 GLY A N 1
ATOM 2104 C CA . GLY A 1 282 ? -9.622 9.202 -7.073 1.00 87.75 282 GLY A CA 1
ATOM 2105 C C . GLY A 1 282 ? -9.794 7.868 -7.812 1.00 87.75 282 GLY A C 1
ATOM 2106 O O . GLY A 1 282 ? -9.380 7.756 -8.961 1.00 87.75 282 GLY A O 1
ATOM 2107 N N . VAL A 1 283 ? -10.396 6.856 -7.178 1.00 83.75 283 VAL A N 1
ATOM 2108 C CA . VAL A 1 283 ? -10.660 5.548 -7.801 1.00 83.75 283 VAL A CA 1
ATOM 2109 C C . VAL A 1 283 ? -11.796 5.680 -8.816 1.00 83.75 283 VAL A C 1
ATOM 2111 O O . VAL A 1 283 ? -12.921 6.028 -8.449 1.00 83.75 283 VAL A O 1
ATOM 2114 N N . THR A 1 284 ? -11.514 5.366 -10.082 1.00 84.50 284 THR A N 1
ATOM 2115 C CA . THR A 1 284 ? -12.498 5.379 -11.177 1.00 84.50 284 THR A CA 1
ATOM 2116 C C . THR A 1 284 ? -13.218 4.041 -11.315 1.00 84.50 284 THR A C 1
ATOM 2118 O O . THR A 1 284 ? -14.408 4.020 -11.621 1.00 84.50 284 THR A O 1
ATOM 2121 N N . ASN A 1 285 ? -12.539 2.928 -11.016 1.00 88.19 285 ASN A N 1
ATOM 2122 C CA . ASN A 1 285 ? -13.134 1.596 -10.952 1.00 88.19 285 ASN A CA 1
ATOM 2123 C C . ASN A 1 285 ? -12.711 0.877 -9.665 1.00 88.19 285 ASN A C 1
ATOM 2125 O O . ASN A 1 285 ? -11.583 0.413 -9.539 1.00 88.19 285 ASN A O 1
ATOM 2129 N N . ALA A 1 286 ? -13.635 0.730 -8.714 1.00 91.00 286 ALA A N 1
ATOM 2130 C CA . ALA A 1 286 ? -13.353 0.052 -7.449 1.00 91.00 286 ALA A CA 1
ATOM 2131 C C . ALA A 1 286 ? -13.271 -1.484 -7.559 1.00 91.00 286 ALA A C 1
ATOM 2133 O O . ALA A 1 286 ? -12.887 -2.119 -6.581 1.00 91.00 286 ALA A O 1
ATOM 2134 N N . TYR A 1 287 ? -13.603 -2.080 -8.707 1.00 88.62 287 TYR A N 1
ATOM 2135 C CA . TYR A 1 287 ? -13.374 -3.505 -8.983 1.00 88.62 287 TYR A CA 1
ATOM 2136 C C . TYR A 1 287 ? -12.057 -3.763 -9.731 1.00 88.62 287 TYR A C 1
ATOM 2138 O O . TYR A 1 287 ? -11.665 -4.917 -9.889 1.00 88.62 287 TYR A O 1
ATOM 2146 N N . ASP A 1 288 ? -11.352 -2.712 -10.166 1.00 88.88 288 ASP A N 1
ATOM 2147 C CA . ASP A 1 288 ? -9.983 -2.856 -10.654 1.00 88.88 288 ASP A CA 1
ATOM 2148 C C . ASP A 1 288 ? -9.047 -3.182 -9.471 1.00 88.88 288 ASP A C 1
ATOM 2150 O O . ASP A 1 288 ? -9.026 -2.432 -8.487 1.00 88.88 288 ASP A O 1
ATOM 2154 N N . PRO A 1 289 ? -8.279 -4.289 -9.518 1.00 78.56 289 PRO A N 1
ATOM 2155 C CA . PRO A 1 289 ? -7.450 -4.699 -8.392 1.00 78.56 289 PRO A CA 1
ATOM 2156 C C . PRO A 1 289 ? -6.343 -3.693 -8.077 1.00 78.56 289 PRO A C 1
ATOM 2158 O O . PRO A 1 289 ? -6.047 -3.483 -6.903 1.00 78.56 289 PRO A O 1
ATOM 2161 N N . VAL A 1 290 ? -5.750 -3.052 -9.088 1.00 79.00 290 VAL A N 1
ATOM 2162 C CA . VAL A 1 290 ? -4.619 -2.135 -8.903 1.00 79.00 290 VAL A CA 1
ATOM 2163 C C . VAL A 1 290 ? -5.095 -0.866 -8.196 1.00 79.00 290 VAL A C 1
ATOM 2165 O O . VAL A 1 290 ? -4.569 -0.526 -7.135 1.00 79.00 290 VAL A O 1
ATOM 2168 N N . GLN A 1 291 ? -6.150 -0.223 -8.711 1.00 81.88 291 GLN A N 1
ATOM 2169 C CA . GLN A 1 291 ? -6.742 0.972 -8.101 1.00 81.88 291 GLN A CA 1
ATOM 2170 C C . GLN A 1 291 ? -7.285 0.697 -6.693 1.00 81.88 291 GLN A C 1
ATOM 2172 O O . GLN A 1 291 ? -7.108 1.513 -5.784 1.00 81.88 291 GLN A O 1
ATOM 2177 N N . ASN A 1 292 ? -7.951 -0.446 -6.492 1.00 95.88 292 ASN A N 1
ATOM 2178 C CA . ASN A 1 292 ? -8.534 -0.789 -5.198 1.00 95.88 292 ASN A CA 1
ATOM 2179 C C . ASN A 1 292 ? -7.449 -1.038 -4.135 1.00 95.88 292 ASN A C 1
ATOM 2181 O O . ASN A 1 292 ? -7.566 -0.528 -3.017 1.00 95.88 292 ASN A O 1
ATOM 2185 N N . ILE A 1 293 ? -6.370 -1.753 -4.484 1.00 89.75 293 ILE A N 1
ATOM 2186 C CA . ILE A 1 293 ? -5.232 -1.964 -3.579 1.00 89.75 293 ILE A CA 1
ATOM 2187 C C . ILE A 1 293 ? -4.539 -0.628 -3.286 1.00 89.75 293 ILE A C 1
ATOM 2189 O O . ILE A 1 293 ? -4.346 -0.321 -2.112 1.00 89.75 293 ILE A O 1
ATOM 2193 N N . GLU A 1 294 ? -4.229 0.201 -4.291 1.00 89.56 294 GLU A N 1
ATOM 2194 C CA . GLU A 1 294 ? -3.586 1.513 -4.083 1.00 89.56 294 GLU A CA 1
ATOM 2195 C C . GLU A 1 294 ? -4.368 2.382 -3.088 1.00 89.56 294 GLU A C 1
ATOM 2197 O O . GLU A 1 294 ? -3.812 2.904 -2.117 1.00 89.56 294 GLU A O 1
ATOM 2202 N N . ALA A 1 295 ? -5.679 2.503 -3.298 1.00 85.69 295 ALA A N 1
ATOM 2203 C CA . ALA A 1 295 ? -6.560 3.267 -2.429 1.00 85.69 295 ALA A CA 1
ATOM 2204 C C . ALA A 1 295 ? -6.682 2.655 -1.023 1.00 85.69 295 ALA A C 1
ATOM 2206 O O . ALA A 1 295 ? -6.675 3.398 -0.041 1.00 85.69 295 ALA A O 1
ATOM 2207 N N . SER A 1 296 ? -6.712 1.325 -0.898 1.00 97.31 296 SER A N 1
ATOM 2208 C CA . SER A 1 296 ? -6.713 0.643 0.404 1.00 97.31 296 SER A CA 1
ATOM 2209 C C . SER A 1 296 ? -5.414 0.893 1.178 1.00 97.31 296 SER A C 1
ATOM 2211 O O . SER A 1 296 ? -5.467 1.228 2.361 1.00 97.31 296 SER A O 1
ATOM 2213 N N . VAL A 1 297 ? -4.247 0.829 0.521 1.00 90.56 297 VAL A N 1
ATOM 2214 C CA . VAL A 1 297 ? -2.954 1.147 1.153 1.00 90.56 297 VAL A CA 1
ATOM 2215 C C . VAL A 1 297 ? -2.906 2.611 1.596 1.00 90.56 297 VAL A C 1
ATOM 2217 O O . VAL A 1 297 ? -2.542 2.886 2.739 1.00 90.56 297 VAL A O 1
ATOM 2220 N N . ARG A 1 298 ? -3.336 3.553 0.745 1.00 92.81 298 ARG A N 1
ATOM 2221 C CA . ARG A 1 298 ? -3.428 4.985 1.095 1.00 92.81 298 ARG A CA 1
ATOM 2222 C C . ARG A 1 298 ? -4.364 5.233 2.282 1.00 92.81 298 ARG A C 1
ATOM 2224 O O . ARG A 1 298 ? -4.047 6.045 3.150 1.00 92.81 298 ARG A O 1
ATOM 2231 N N . LEU A 1 299 ? -5.488 4.518 2.356 1.00 95.69 299 LEU A N 1
ATOM 2232 C CA . LEU A 1 299 ? -6.448 4.629 3.454 1.00 95.69 299 LEU A CA 1
ATOM 2233 C C . LEU A 1 299 ? -5.881 4.075 4.773 1.00 95.69 299 LEU A C 1
ATOM 2235 O O . LEU A 1 299 ? -5.996 4.735 5.807 1.00 95.69 299 LEU A O 1
ATOM 2239 N N . ILE A 1 300 ? -5.203 2.920 4.733 1.00 96.00 300 ILE A N 1
ATOM 2240 C CA . ILE A 1 300 ? -4.461 2.367 5.881 1.00 96.00 300 ILE A CA 1
ATOM 2241 C C . ILE A 1 300 ? -3.381 3.357 6.336 1.00 96.00 300 ILE A C 1
ATOM 2243 O O . ILE A 1 300 ? -3.303 3.664 7.526 1.00 96.00 300 ILE A O 1
ATOM 2247 N N . ARG A 1 301 ? -2.591 3.908 5.403 1.00 94.00 301 ARG A N 1
ATOM 2248 C CA . ARG A 1 301 ? -1.527 4.878 5.695 1.00 94.00 301 ARG A CA 1
ATOM 2249 C C . ARG A 1 301 ? -2.062 6.115 6.413 1.00 94.00 301 ARG A C 1
ATOM 2251 O O . ARG A 1 301 ? -1.614 6.402 7.520 1.00 94.00 301 ARG A O 1
ATOM 2258 N N . GLY A 1 302 ? -3.068 6.782 5.845 1.00 89.50 302 GLY A N 1
ATOM 2259 C CA . GLY A 1 302 ? -3.662 7.979 6.448 1.00 89.50 302 GLY A CA 1
ATOM 2260 C C . GLY A 1 302 ? -4.325 7.710 7.805 1.00 89.50 302 GLY A C 1
ATOM 2261 O O . GLY A 1 302 ? -4.396 8.593 8.659 1.00 89.50 302 GLY A O 1
ATOM 2262 N N . HIS A 1 303 ? -4.794 6.483 8.053 1.00 93.94 303 HIS A N 1
ATOM 2263 C CA . HIS A 1 303 ? -5.267 6.072 9.375 1.00 93.94 303 HIS A CA 1
ATOM 2264 C C . HIS A 1 303 ? -4.123 5.849 10.374 1.00 93.94 303 HIS A C 1
ATOM 2266 O O . HIS A 1 303 ? -4.240 6.298 11.511 1.00 93.94 303 HIS A O 1
ATOM 2272 N N . LEU A 1 304 ? -3.013 5.224 9.973 1.00 87.12 304 LEU A N 1
ATOM 2273 C CA . LEU A 1 304 ? -1.827 5.077 10.826 1.00 87.12 304 LEU A CA 1
ATOM 2274 C C . LEU A 1 304 ? -1.217 6.442 11.185 1.00 87.12 304 LEU A C 1
ATOM 2276 O O . LEU A 1 304 ? -0.927 6.688 12.355 1.00 87.12 304 LEU A O 1
ATOM 2280 N N . GLU A 1 305 ? -1.084 7.351 10.216 1.00 90.75 305 GLU A N 1
ATOM 2281 C CA . GLU A 1 305 ? -0.587 8.721 10.426 1.00 90.75 305 GLU A CA 1
ATOM 2282 C C . GLU A 1 305 ? -1.460 9.506 11.408 1.00 90.75 305 GLU A C 1
ATOM 2284 O O . GLU A 1 305 ? -0.945 10.118 12.344 1.00 90.75 305 GLU A O 1
ATOM 2289 N N . LYS A 1 306 ? -2.788 9.418 11.262 1.00 89.56 306 LYS A N 1
ATOM 2290 C CA . LYS A 1 306 ? -3.764 10.080 12.141 1.00 89.56 306 LYS A CA 1
ATOM 2291 C C . LYS A 1 306 ? -3.660 9.671 13.616 1.00 89.56 306 LYS A C 1
ATOM 2293 O O . LYS A 1 306 ? -4.097 10.431 14.479 1.00 89.56 306 LYS A O 1
ATOM 2298 N N . PHE A 1 307 ? -3.105 8.496 13.909 1.00 87.56 307 PHE A N 1
ATOM 2299 C CA . PHE A 1 307 ? -2.862 8.016 15.276 1.00 87.56 307 PHE A CA 1
ATOM 2300 C C . PHE A 1 307 ? -1.367 7.873 15.605 1.00 87.56 307 PHE A C 1
ATOM 2302 O O . PHE A 1 307 ? -1.010 7.180 16.560 1.00 87.56 307 PHE A O 1
ATOM 2309 N N . SER A 1 308 ? -0.489 8.534 14.844 1.00 82.88 308 SER A N 1
ATOM 2310 C CA . SER A 1 308 ? 0.921 8.686 15.215 1.00 82.88 308 SER A CA 1
ATOM 2311 C C . SER A 1 308 ? 1.051 9.347 16.598 1.00 82.88 308 SER A C 1
ATOM 2313 O O . SER A 1 308 ? 0.226 10.169 16.997 1.00 82.88 308 SER A O 1
ATOM 2315 N N . GLY A 1 309 ? 2.040 8.911 17.384 1.00 78.25 309 GLY A N 1
ATOM 2316 C CA . GLY A 1 309 ? 2.193 9.307 18.791 1.00 78.25 309 GLY A CA 1
ATOM 2317 C C . GLY A 1 309 ? 1.400 8.463 19.803 1.00 78.25 309 GLY A C 1
ATOM 2318 O O . GLY A 1 309 ? 1.573 8.647 21.005 1.00 78.25 309 GLY A O 1
ATOM 2319 N N . ARG A 1 310 ? 0.571 7.507 19.358 1.00 84.88 310 ARG A N 1
ATOM 2320 C CA . ARG A 1 310 ? 0.054 6.422 20.214 1.00 84.88 310 ARG A CA 1
ATOM 2321 C C . ARG A 1 310 ? 1.056 5.272 20.307 1.00 84.88 310 ARG A C 1
ATOM 2323 O O . ARG A 1 310 ? 1.967 5.169 19.487 1.00 84.88 310 ARG A O 1
ATOM 2330 N N . SER A 1 311 ? 0.874 4.383 21.286 1.00 84.75 311 SER A N 1
ATOM 2331 C CA . SER A 1 311 ? 1.636 3.125 21.320 1.00 84.75 311 SER A CA 1
ATOM 2332 C C . SER A 1 311 ? 1.344 2.298 20.061 1.00 84.75 311 SER A C 1
ATOM 2334 O O . SER A 1 311 ? 0.221 2.331 19.560 1.00 84.75 311 SER A O 1
ATOM 2336 N N . SER A 1 312 ? 2.307 1.528 19.545 1.00 77.19 312 SER A N 1
ATOM 2337 C CA . SER A 1 312 ? 2.163 0.852 18.240 1.00 77.19 312 SER A CA 1
ATOM 2338 C C . SER A 1 312 ? 0.937 -0.072 18.153 1.00 77.19 312 SER A C 1
ATOM 2340 O O . SER A 1 312 ? 0.314 -0.187 17.099 1.00 77.19 312 SER A O 1
ATOM 2342 N N . MET A 1 313 ? 0.549 -0.704 19.267 1.00 76.94 313 MET A N 1
ATOM 2343 C CA . MET A 1 313 ? -0.652 -1.548 19.345 1.00 76.94 313 MET A CA 1
ATOM 2344 C C . MET A 1 313 ? -1.950 -0.730 19.353 1.00 76.94 313 MET A C 1
ATOM 2346 O O . MET A 1 313 ? -2.920 -1.105 18.697 1.00 76.94 313 MET A O 1
ATOM 2350 N N . GLU A 1 314 ? -1.971 0.403 20.057 1.00 84.88 314 GLU A N 1
ATOM 2351 C CA . GLU A 1 314 ? -3.112 1.321 20.087 1.00 84.88 314 GLU A CA 1
ATOM 2352 C C . GLU A 1 314 ? -3.288 2.028 18.734 1.00 84.88 314 GLU A C 1
ATOM 2354 O O . GLU A 1 314 ? -4.396 2.059 18.203 1.00 84.88 314 GLU A O 1
ATOM 2359 N N . GLN A 1 315 ? -2.198 2.511 18.127 1.00 90.88 315 GLN A N 1
ATOM 2360 C CA . GLN A 1 315 ? -2.176 3.089 16.780 1.00 90.88 315 GLN A CA 1
ATOM 2361 C C . GLN A 1 315 ? -2.786 2.122 15.758 1.00 90.88 315 GLN A C 1
ATOM 2363 O O . GLN A 1 315 ? -3.695 2.499 15.016 1.00 90.88 315 GLN A O 1
ATOM 2368 N N . LEU A 1 316 ? -2.334 0.861 15.755 1.00 86.62 316 LEU A N 1
ATOM 2369 C CA . LEU A 1 316 ? -2.859 -0.176 14.868 1.00 86.62 316 LEU A CA 1
ATOM 2370 C C . LEU A 1 316 ? -4.348 -0.451 15.134 1.00 86.62 316 LEU A C 1
ATOM 2372 O O . LEU A 1 316 ? -5.144 -0.490 14.195 1.00 86.62 316 LEU A O 1
ATOM 2376 N N . ALA A 1 317 ? -4.755 -0.587 16.399 1.00 91.06 317 ALA A N 1
ATOM 2377 C CA . ALA A 1 317 ? -6.152 -0.825 16.760 1.00 91.06 317 ALA A CA 1
ATOM 2378 C C . ALA A 1 317 ? -7.081 0.331 16.341 1.00 91.06 317 ALA A C 1
ATOM 2380 O O . ALA A 1 317 ? -8.172 0.080 15.827 1.00 91.06 317 ALA A O 1
ATOM 2381 N N . LEU A 1 318 ? -6.655 1.588 16.509 1.00 95.56 318 LEU A N 1
ATOM 2382 C CA . LEU A 1 318 ? -7.411 2.780 16.106 1.00 95.56 318 LEU A CA 1
ATOM 2383 C C . LEU A 1 318 ? -7.455 2.962 14.583 1.00 95.56 318 LEU A C 1
ATOM 2385 O O . LEU A 1 318 ? -8.485 3.388 14.046 1.00 95.56 318 LEU A O 1
ATOM 2389 N N . ALA A 1 319 ? -6.381 2.598 13.878 1.00 95.88 319 ALA A N 1
ATOM 2390 C CA . ALA A 1 319 ? -6.343 2.616 12.422 1.00 95.88 319 ALA A CA 1
ATOM 2391 C C . ALA A 1 319 ? -7.304 1.575 11.824 1.00 95.88 319 ALA A C 1
ATOM 2393 O O . ALA A 1 319 ? -8.148 1.919 10.996 1.00 95.88 319 ALA A O 1
ATOM 2394 N N . LEU A 1 320 ? -7.263 0.333 12.320 1.00 97.31 320 LEU A N 1
ATOM 2395 C CA . LEU A 1 320 ? -8.185 -0.737 11.922 1.00 97.31 320 LEU A CA 1
ATOM 2396 C C . LEU A 1 320 ? -9.639 -0.436 12.321 1.00 97.31 320 LEU A C 1
ATOM 2398 O O . LEU A 1 320 ? -10.560 -0.705 11.549 1.00 97.31 320 LEU A O 1
ATOM 2402 N N . ALA A 1 321 ? -9.861 0.183 13.486 1.00 97.81 321 ALA A N 1
ATOM 2403 C CA . ALA A 1 321 ? -11.180 0.677 13.878 1.00 97.81 321 ALA A CA 1
ATOM 2404 C C . ALA A 1 321 ? -11.696 1.767 12.928 1.00 97.81 321 ALA A C 1
ATOM 2406 O O . ALA A 1 321 ? -12.881 1.779 12.600 1.00 97.81 321 ALA A O 1
ATOM 2407 N N . SER A 1 322 ? -10.822 2.669 12.471 1.00 97.62 322 SER A N 1
ATOM 2408 C CA . SER A 1 322 ? -11.186 3.731 11.527 1.00 97.62 322 SER A CA 1
ATOM 2409 C C . SER A 1 322 ? -11.489 3.192 10.133 1.00 97.62 322 SER A C 1
ATOM 2411 O O . SER A 1 322 ? -12.410 3.706 9.503 1.00 97.62 322 SER A O 1
ATOM 2413 N N . TYR A 1 323 ? -10.783 2.142 9.700 1.00 97.69 323 TYR A N 1
ATOM 2414 C CA . TYR A 1 323 ? -11.028 1.462 8.426 1.00 97.69 323 TYR A CA 1
ATOM 2415 C C . TYR A 1 323 ? -12.420 0.806 8.422 1.00 97.69 323 TYR A C 1
ATOM 2417 O O . TYR A 1 323 ? -13.235 1.078 7.547 1.00 97.69 323 TYR A O 1
ATOM 2425 N N . ASN A 1 324 ? -12.739 0.020 9.459 1.00 98.06 324 ASN A N 1
ATOM 2426 C CA . ASN A 1 324 ? -13.993 -0.737 9.535 1.00 98.06 324 ASN A CA 1
ATOM 2427 C C . ASN A 1 324 ? -15.225 0.091 9.963 1.00 98.06 324 ASN A C 1
ATOM 2429 O O . ASN A 1 324 ? -16.306 -0.076 9.404 1.00 98.06 324 ASN A O 1
ATOM 2433 N N . ALA A 1 325 ? -15.097 0.957 10.975 1.00 95.75 325 ALA A N 1
ATOM 2434 C CA . ALA A 1 325 ? -16.223 1.710 11.548 1.00 95.75 325 ALA A CA 1
ATOM 2435 C C . ALA A 1 325 ? -16.315 3.166 11.057 1.00 95.75 325 ALA A C 1
ATOM 2437 O O . ALA A 1 325 ? -17.252 3.883 11.416 1.00 95.75 325 ALA A O 1
ATOM 2438 N N . GLY A 1 326 ? -15.332 3.621 10.276 1.00 95.12 326 GLY A N 1
ATOM 2439 C CA . GLY A 1 326 ? -15.162 5.016 9.892 1.00 95.12 326 GLY A CA 1
ATOM 2440 C C . GLY A 1 326 ? -14.537 5.865 11.006 1.00 95.12 326 GLY A C 1
ATOM 2441 O O . GLY A 1 326 ? -14.900 5.785 12.182 1.00 95.12 326 GLY A O 1
ATOM 2442 N N . SER A 1 327 ? -13.629 6.773 10.634 1.00 92.06 327 SER A N 1
ATOM 2443 C CA . SER A 1 327 ? -12.926 7.625 11.612 1.00 92.06 327 SER A CA 1
ATOM 2444 C C . SER A 1 327 ? -13.839 8.580 12.410 1.00 92.06 327 SER A C 1
ATOM 2446 O O . SER A 1 327 ? -13.441 9.086 13.460 1.00 92.06 327 SER A O 1
ATOM 2448 N N . GLY A 1 328 ? -15.080 8.802 11.954 1.00 94.00 328 GLY A N 1
ATOM 2449 C CA . GLY A 1 328 ? -16.111 9.521 12.708 1.00 94.00 328 GLY A CA 1
ATOM 2450 C C . GLY A 1 328 ? -16.608 8.754 13.939 1.00 94.00 328 GLY A C 1
ATOM 2451 O O . GLY A 1 328 ? -16.814 9.368 14.984 1.00 94.00 328 GLY A O 1
ATOM 2452 N N . ALA A 1 329 ? -16.732 7.423 13.855 1.00 95.50 329 ALA A N 1
ATOM 2453 C CA . ALA A 1 329 ? -17.091 6.586 14.999 1.00 95.50 329 ALA A CA 1
ATOM 2454 C C . ALA A 1 329 ? -15.955 6.551 16.031 1.00 95.50 329 ALA A C 1
ATOM 2456 O O . ALA A 1 329 ? -16.203 6.766 17.214 1.00 95.50 329 ALA A O 1
ATOM 2457 N N . VAL A 1 330 ? -14.708 6.381 15.578 1.00 96.62 330 VAL A N 1
ATOM 2458 C CA . VAL A 1 330 ? -13.525 6.415 16.458 1.00 96.62 330 VAL A CA 1
ATOM 2459 C C . VAL A 1 330 ? -13.419 7.754 17.195 1.00 96.62 330 VAL A C 1
ATOM 2461 O O . VAL A 1 330 ? -13.225 7.773 18.408 1.00 96.62 330 VAL A O 1
ATOM 2464 N N . ARG A 1 331 ? -13.653 8.880 16.502 1.00 94.88 331 ARG A N 1
ATOM 2465 C CA . ARG A 1 331 ? -13.721 10.207 17.137 1.00 94.88 331 ARG A CA 1
ATOM 2466 C C . ARG A 1 331 ? -14.863 10.311 18.156 1.00 94.88 331 ARG A C 1
ATOM 2468 O O . ARG A 1 331 ? -14.631 10.814 19.247 1.00 94.88 331 ARG A O 1
ATOM 2475 N N . LYS A 1 332 ? -16.072 9.835 17.825 1.00 96.12 332 LYS A N 1
ATOM 2476 C CA . LYS A 1 332 ? -17.249 9.886 18.717 1.00 96.12 332 LYS A CA 1
ATOM 2477 C C . LYS A 1 332 ? -17.022 9.148 20.042 1.00 96.12 332 LYS A C 1
ATOM 2479 O O . LYS A 1 332 ? -17.514 9.602 21.067 1.00 96.12 332 LYS A O 1
ATOM 2484 N N . TYR A 1 333 ? -16.312 8.021 20.013 1.00 96.50 333 TYR A N 1
ATOM 2485 C CA . TYR A 1 333 ? -16.051 7.193 21.197 1.00 96.50 333 TYR A CA 1
ATOM 2486 C C . TYR A 1 333 ? -14.683 7.449 21.852 1.00 96.50 333 TYR A C 1
ATOM 2488 O O . TYR A 1 333 ? -14.355 6.775 22.823 1.00 96.50 333 TYR A O 1
ATOM 2496 N N . GLY A 1 334 ? -13.876 8.383 21.332 1.00 93.12 334 GLY A N 1
ATOM 2497 C CA . GLY A 1 334 ? -12.525 8.658 21.839 1.00 93.12 334 GLY A CA 1
ATOM 2498 C C . GLY A 1 334 ? -11.548 7.479 21.716 1.00 93.12 334 GLY A C 1
ATOM 2499 O O . GLY A 1 334 ? -10.525 7.462 22.392 1.00 93.12 334 GLY A O 1
ATOM 2500 N N . GLY A 1 335 ? -11.863 6.479 20.889 1.00 94.62 335 GLY A N 1
ATOM 2501 C CA . GLY A 1 335 ? -11.155 5.202 20.850 1.00 94.62 335 GLY A CA 1
ATOM 2502 C C . GLY A 1 335 ? -11.853 4.162 19.973 1.00 94.62 335 GLY A C 1
ATOM 2503 O O . GLY A 1 335 ? -12.703 4.494 19.145 1.00 94.62 335 GLY A O 1
ATOM 2504 N N . VAL A 1 336 ? -11.517 2.880 20.151 1.00 96.50 336 VAL A N 1
ATOM 2505 C CA . VAL A 1 336 ? -12.196 1.777 19.445 1.00 96.50 336 VAL A CA 1
ATOM 2506 C C . VAL A 1 336 ? -13.678 1.743 19.860 1.00 96.50 336 VAL A C 1
ATOM 2508 O O . VAL A 1 336 ? -13.962 1.544 21.045 1.00 96.50 336 VAL A O 1
ATOM 2511 N N . PRO A 1 337 ? -14.642 1.899 18.930 1.00 96.44 337 PRO A N 1
ATOM 2512 C CA . PRO A 1 337 ? -16.055 1.943 19.284 1.00 96.44 337 PRO A CA 1
ATOM 2513 C C . PRO A 1 337 ? -16.521 0.603 19.883 1.00 96.44 337 PRO A C 1
ATOM 2515 O O . PRO A 1 337 ? -15.987 -0.459 19.543 1.00 96.44 337 PRO A O 1
ATOM 2518 N N . PRO A 1 338 ? -17.564 0.593 20.735 1.00 96.62 338 PRO A N 1
ATOM 2519 C CA . PRO A 1 338 ? -18.063 -0.614 21.401 1.00 96.62 338 PRO A CA 1
ATOM 2520 C C . PRO A 1 338 ? -18.781 -1.607 20.462 1.00 96.62 338 PRO A C 1
ATOM 2522 O O . PRO A 1 338 ? -19.472 -2.511 20.925 1.00 96.62 338 PRO A O 1
ATOM 2525 N N . TYR A 1 339 ? -18.607 -1.484 19.145 1.00 97.25 339 TYR A N 1
ATOM 2526 C CA . TYR A 1 339 ? -19.232 -2.335 18.141 1.00 97.25 339 TYR A CA 1
ATOM 2527 C C . TYR A 1 339 ? -18.582 -3.725 18.108 1.00 97.25 339 TYR A C 1
ATOM 2529 O O . TYR A 1 339 ? -17.370 -3.871 17.924 1.00 97.25 339 TYR A O 1
ATOM 2537 N N . ARG A 1 340 ? -19.404 -4.775 18.234 1.00 97.31 340 ARG A N 1
ATOM 2538 C CA . ARG A 1 340 ? -18.951 -6.176 18.169 1.00 97.31 340 ARG A CA 1
ATOM 2539 C C . ARG A 1 340 ? -18.290 -6.511 16.825 1.00 97.31 340 ARG A C 1
ATOM 2541 O O . ARG A 1 340 ? -17.304 -7.241 16.811 1.00 97.31 340 ARG A O 1
ATOM 2548 N N . GLU A 1 341 ? -18.803 -5.948 15.727 1.00 94.88 341 GLU A N 1
ATOM 2549 C CA . GLU A 1 341 ? -18.241 -6.055 14.368 1.00 94.88 341 GLU A CA 1
ATOM 2550 C C . GLU A 1 341 ? -16.789 -5.549 14.336 1.00 94.88 341 GLU A C 1
ATOM 2552 O O . GLU A 1 341 ? -15.881 -6.314 14.023 1.00 94.88 341 GLU A O 1
ATOM 2557 N N . THR A 1 342 ? -16.544 -4.322 14.799 1.00 97.56 342 THR A N 1
ATOM 2558 C CA . THR A 1 342 ? -15.216 -3.687 14.799 1.00 97.56 342 THR A CA 1
ATOM 2559 C C . THR A 1 342 ? -14.221 -4.374 15.735 1.00 97.56 342 THR A C 1
ATOM 2561 O O . THR A 1 342 ? -13.078 -4.616 15.350 1.00 97.56 342 THR A O 1
ATOM 2564 N N . LYS A 1 343 ? -14.648 -4.787 16.937 1.00 97.06 343 LYS A N 1
ATOM 2565 C CA . LYS A 1 343 ? -13.797 -5.574 17.852 1.00 97.06 343 LYS A CA 1
ATOM 2566 C C . LYS A 1 343 ? -13.425 -6.946 17.271 1.00 97.06 343 LYS A C 1
ATOM 2568 O O . LYS A 1 343 ? -12.314 -7.422 17.495 1.00 97.06 343 LYS A O 1
ATOM 2573 N N . ASN A 1 344 ? -14.332 -7.580 16.521 1.00 97.44 344 ASN A N 1
ATOM 2574 C CA . ASN A 1 344 ? -14.0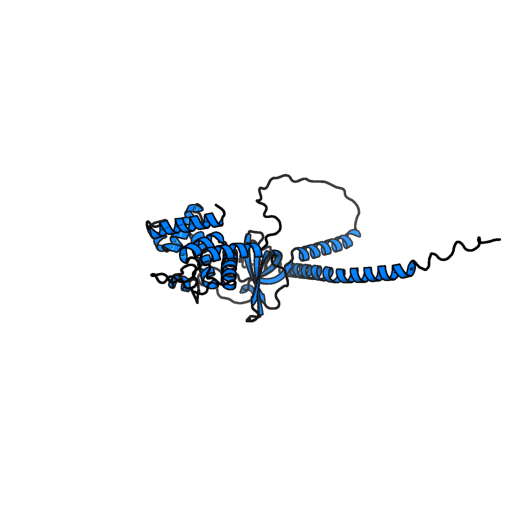38 -8.810 15.781 1.00 97.44 344 ASN A CA 1
ATOM 2575 C C . ASN A 1 344 ? -13.084 -8.552 14.605 1.00 97.44 344 ASN A C 1
ATOM 2577 O O . ASN A 1 344 ? -12.159 -9.335 14.409 1.00 97.44 344 ASN A O 1
ATOM 2581 N N . TYR A 1 345 ? -13.289 -7.467 13.853 1.00 97.94 345 TYR A N 1
ATOM 2582 C CA . TYR A 1 345 ? -12.459 -7.078 12.711 1.00 97.94 345 TYR A CA 1
ATOM 2583 C C . TYR A 1 345 ? -10.994 -6.873 13.117 1.00 97.94 345 TYR A C 1
ATOM 2585 O O . TYR A 1 345 ? -10.115 -7.534 12.569 1.00 97.94 345 TYR A O 1
ATOM 2593 N N . ILE A 1 346 ? -10.739 -6.060 14.151 1.00 97.31 346 ILE A N 1
ATOM 2594 C CA . ILE A 1 346 ? -9.384 -5.805 14.674 1.00 97.31 346 ILE A CA 1
ATOM 2595 C C . ILE A 1 346 ? -8.694 -7.120 15.061 1.00 97.31 346 ILE A C 1
ATOM 2597 O O . ILE A 1 346 ? -7.556 -7.351 14.662 1.00 97.31 346 ILE A O 1
ATOM 2601 N N . ARG A 1 347 ? -9.391 -8.014 15.781 1.00 95.81 347 ARG A N 1
ATOM 2602 C CA . ARG A 1 347 ? -8.847 -9.332 16.153 1.00 95.81 347 ARG A CA 1
ATOM 2603 C C . ARG A 1 347 ? -8.513 -10.200 14.938 1.00 95.81 347 ARG A C 1
ATOM 2605 O O . ARG A 1 347 ? -7.458 -10.823 14.932 1.00 95.81 347 ARG A O 1
ATOM 2612 N N . LYS A 1 348 ? -9.375 -10.234 13.914 1.00 95.94 348 LYS A N 1
ATOM 2613 C CA . LYS A 1 348 ? -9.126 -11.003 12.683 1.00 95.94 348 LYS A CA 1
ATOM 2614 C C . LYS A 1 348 ? -7.911 -10.479 11.917 1.00 95.94 348 LYS A C 1
ATOM 2616 O O . LYS A 1 348 ? -7.038 -11.271 11.582 1.00 95.94 348 LYS A O 1
ATOM 2621 N N . VAL A 1 349 ? -7.831 -9.167 11.678 1.00 96.88 349 VAL A N 1
ATOM 2622 C CA . VAL A 1 349 ? -6.699 -8.571 10.946 1.00 96.88 349 VAL A CA 1
ATOM 2623 C C . VAL A 1 349 ? -5.398 -8.734 11.733 1.00 96.88 349 VAL A C 1
ATOM 2625 O O . VAL A 1 349 ? -4.395 -9.133 11.156 1.00 96.88 349 VAL A O 1
ATOM 2628 N N . ALA A 1 350 ? -5.408 -8.519 13.053 1.00 86.12 350 ALA A N 1
ATOM 2629 C CA . ALA A 1 350 ? -4.224 -8.737 13.888 1.00 86.12 350 ALA A CA 1
ATOM 2630 C C . ALA A 1 350 ? -3.750 -10.204 13.875 1.00 86.12 350 ALA A C 1
ATOM 2632 O O . ALA A 1 350 ? -2.548 -10.450 13.829 1.00 86.12 350 ALA A O 1
ATOM 2633 N N . SER A 1 351 ? -4.678 -11.170 13.867 1.00 90.12 351 SER A N 1
ATOM 2634 C CA . SER A 1 351 ? -4.351 -12.599 13.753 1.00 90.12 351 SER A CA 1
ATOM 2635 C C . SER A 1 351 ? -3.707 -12.939 12.406 1.00 90.12 351 SER A C 1
ATOM 2637 O O . SER A 1 351 ? -2.709 -13.652 12.377 1.00 90.12 351 SER A O 1
ATOM 2639 N N . TRP A 1 352 ? -4.240 -12.414 11.297 1.00 92.69 352 TRP A N 1
ATOM 2640 C CA . TRP A 1 352 ? -3.652 -12.625 9.970 1.00 92.69 352 TRP A CA 1
ATOM 2641 C C . TRP A 1 352 ? -2.309 -11.920 9.801 1.00 92.69 352 TRP A C 1
ATOM 2643 O O . TRP A 1 352 ? -1.392 -12.486 9.217 1.00 92.69 352 TRP A O 1
ATOM 2653 N N . TYR A 1 353 ? -2.165 -10.713 10.347 1.00 88.50 353 TYR A N 1
ATOM 2654 C CA . TYR A 1 353 ? -0.912 -9.967 10.287 1.00 88.50 353 TYR A CA 1
ATOM 2655 C C . TYR A 1 353 ? 0.216 -10.703 11.024 1.00 88.50 353 TYR A C 1
ATOM 2657 O O . TYR A 1 353 ? 1.294 -10.864 10.462 1.00 88.50 353 TYR A O 1
ATOM 2665 N N . LYS A 1 354 ? -0.063 -11.241 12.222 1.00 80.44 354 LYS A N 1
ATOM 2666 C CA . LYS A 1 354 ? 0.845 -12.133 12.966 1.00 80.44 354 LYS A CA 1
ATOM 2667 C C . LYS A 1 354 ? 1.240 -13.369 12.157 1.00 80.44 354 LYS A C 1
ATOM 2669 O O . LYS A 1 354 ? 2.428 -13.605 11.960 1.00 80.44 354 LYS A O 1
ATOM 2674 N N . HIS A 1 355 ? 0.260 -14.072 11.590 1.00 81.31 355 HIS A N 1
ATOM 2675 C CA . HIS A 1 355 ? 0.512 -15.244 10.751 1.00 81.31 355 HIS A CA 1
ATOM 2676 C C . HIS A 1 355 ? 1.441 -14.928 9.561 1.00 81.31 355 HIS A C 1
ATOM 2678 O O . HIS A 1 355 ? 2.401 -15.652 9.310 1.00 81.31 355 HIS A O 1
ATOM 2684 N N . PHE A 1 356 ? 1.231 -13.802 8.870 1.00 79.69 356 PHE A N 1
ATOM 2685 C CA . PHE A 1 356 ? 2.118 -13.352 7.788 1.00 79.69 356 PHE A CA 1
ATOM 2686 C C . PHE A 1 356 ? 3.490 -12.836 8.266 1.00 79.69 356 PHE A C 1
ATOM 2688 O O . PHE A 1 356 ? 4.417 -12.728 7.461 1.00 79.69 356 PHE A O 1
ATOM 2695 N N . CYS A 1 357 ? 3.647 -12.518 9.552 1.00 74.50 357 CYS A N 1
ATOM 2696 C CA . CYS A 1 357 ? 4.942 -12.262 10.185 1.00 74.50 357 CYS A CA 1
ATOM 2697 C C . CYS A 1 357 ? 5.675 -13.547 10.614 1.00 74.50 357 CYS A C 1
ATOM 2699 O O . CYS A 1 357 ? 6.865 -13.463 10.911 1.00 74.50 357 CYS A O 1
ATOM 2701 N N . GLY A 1 358 ? 5.008 -14.707 10.597 1.00 71.62 358 GLY A N 1
ATOM 2702 C CA . GLY A 1 358 ? 5.552 -15.987 11.063 1.00 71.62 358 GLY A CA 1
ATOM 2703 C C . GLY A 1 358 ? 5.340 -16.264 12.558 1.00 71.62 358 GLY A C 1
ATOM 2704 O O . GLY A 1 358 ? 6.084 -17.066 13.119 1.00 71.62 358 GLY A O 1
ATOM 2705 N N . GLU A 1 359 ? 4.366 -15.593 13.188 1.00 57.72 359 GLU A N 1
ATOM 2706 C CA . GLU A 1 359 ? 3.927 -15.801 14.585 1.00 57.72 359 GLU A CA 1
ATOM 2707 C C . GLU A 1 359 ? 2.718 -16.746 14.706 1.00 57.72 359 GLU A C 1
ATOM 2709 O O . GLU A 1 359 ? 1.814 -16.669 13.837 1.00 57.72 359 GLU A O 1
#

Radius of gyration: 30.09 Å; chains: 1; bounding box: 105×80×61 Å

Sequence (359 aa):
MEDFWGMMFENKAFCFIRANFWFTAFLLVLLLSFGGVANSAASRGAEYLAKCKQHNATVFDGQAQVSLGRGTPTAWEARGTLNGVAVSTLAGTYTLLLQLDNGASLSVTGSGQCPDIPVGTRIRVLVQDRLSSSEGLPNQQGVQDFSPVPLAVATESEVQAALLAAQKSAKAGSSASKSARTSRTARPSSRGFYYGVGRGWDISAIVEAYKRAVAWFNPRLSEPQLETIARSVLGFSSRYGVDPRLVMAVLAVESGFKLDATSRKGAMGLGQLMPATARGLGVTNAYDPVQNIEASVRLIRGHLEKFSGRSSMEQLALALASYNAGSGAVRKYGGVPPYRETKNYIRKVASWYKHFCGE